Protein AF-A0A7V6G9M4-F1 (afdb_monomer)

Nearest PDB structures (foldseek):
  8zw8-assembly1_B  TM=8.958E-01  e=1.666E-07  Myroides profundi
  4doj-assembly1_C  TM=8.928E-01  e=4.986E-07  Corynebacterium glutamicum
  2wsw-assembly1_A  TM=8.858E-01  e=2.310E-05  Proteus mirabilis

Sequence (201 aa):
MVRIIDIVTLVAVFAGQCTTIGLGVMQLCSGINFNYGVPLGVGLNIAVLIVVTICYLCSACLPIQKGIRIGSNISMVCTLGLMLFLFLVGPTVFILNNFVNGTGLYLQNIVRMSLWMDPIEQGGWVGGWTIFYWAWWISWAPFVGIFIAKISKGRTIKEFVLAALVAPSIFDMIFMCIFGSTALNFELVEATKGVIWGAVQ

Secondary structure (DSSP, 8-state):
-HHHHHHHHHHHHHHHHHHHHHHHHHHHHHHHHHHH-PPPSHHHHHHHHHHHHHHHHHHHTS-HHHHHHHHHHHHHHHHHHHHHHHHHHS-HHHHHHHHHHHHHHHHHHHHHHHT---TTT--SHHIIIIIHHHHHHHHHHHHHHHHHHHHTTT--HHHHHHHHHHHHHHHHHHHHHHHHHHHHHHHHSGGGTTHHHHHH-

pLDDT: mean 88.43, std 8.57, range [55.09, 97.38]

Radius of gyration: 20.11 Å; Cα contacts (8 Å, |Δi|>4): 94; chains: 1; bounding box: 49×46×56 Å

Foldseek 3Di:
DVVVVVVVLVVLLVVLVVVVVQVVLLVVQLVCCLPPVDDDDPVSSVVSSVVVVVVVVVLVVPPVVVSVVVVVVVVVCVLVVVLVVLCVVFDVVLLVVCLVVVVVVCVVCVVVVVPDDPPDPPPCPCVVPVVVVVSSVVSCCVVVVVVLVVVCPPHDPVCSVCCVPVVVVVVVSSSCSSVVSRLVVLCVDVVNVNVVVVSSD

Solvent-accessible surface area (backbone atoms only — not comparable to full-atom values): 11131 Å² total; per-residue (Å²): 112,69,69,59,54,51,50,52,50,50,52,34,36,51,53,34,49,51,52,54,51,50,54,50,38,50,53,52,47,39,52,45,24,67,77,70,67,49,74,86,49,72,68,52,46,52,53,52,45,52,53,54,49,51,54,49,51,60,47,62,75,40,67,57,80,57,45,56,54,51,52,54,50,50,51,50,51,50,51,53,50,50,53,50,48,47,43,72,74,38,61,44,69,57,25,54,52,48,41,57,50,51,50,52,52,48,70,73,39,47,71,59,66,74,71,59,70,60,88,81,80,59,80,53,56,50,58,73,44,58,51,44,50,52,54,42,51,60,24,40,41,70,63,52,51,54,52,54,55,65,79,45,71,90,58,54,72,68,58,46,54,50,51,67,50,50,54,56,50,53,52,49,54,53,50,50,26,48,56,49,39,45,52,50,46,39,47,72,35,77,93,43,69,30,51,66,65,70,49,75,112

Structure (mmCIF, N/CA/C/O backbone):
data_AF-A0A7V6G9M4-F1
#
_entry.id   AF-A0A7V6G9M4-F1
#
loop_
_atom_site.group_PDB
_atom_site.id
_atom_site.type_symbol
_atom_site.label_atom_id
_atom_site.label_alt_id
_atom_site.label_comp_id
_atom_site.label_asym_id
_atom_site.label_entity_id
_atom_site.label_seq_id
_atom_site.pdbx_PDB_ins_code
_atom_site.Cartn_x
_atom_site.Cartn_y
_atom_site.Cartn_z
_atom_site.occupancy
_atom_site.B_iso_or_equiv
_atom_site.auth_seq_id
_atom_site.auth_comp_id
_atom_site.auth_asym_id
_atom_site.auth_atom_id
_atom_site.pdbx_PDB_model_num
ATOM 1 N N . MET A 1 1 ? -8.726 8.436 33.195 1.00 61.66 1 MET A N 1
ATOM 2 C CA . MET A 1 1 ? -8.331 7.396 32.217 1.00 61.66 1 MET A CA 1
ATOM 3 C C . MET A 1 1 ? -8.892 7.663 30.824 1.00 61.66 1 MET A C 1
ATOM 5 O O . MET A 1 1 ? -8.087 7.729 29.911 1.00 61.66 1 MET A O 1
ATOM 9 N N . VAL A 1 2 ? -10.199 7.918 30.657 1.00 68.94 2 VAL A N 1
ATOM 10 C CA . VAL A 1 2 ? -10.829 8.172 29.335 1.00 68.94 2 VAL A CA 1
ATOM 11 C C . VAL A 1 2 ? -10.102 9.251 28.509 1.00 68.94 2 VAL A C 1
ATOM 13 O O . VAL A 1 2 ? -9.695 8.981 27.389 1.00 68.94 2 VAL A O 1
ATOM 16 N N . ARG A 1 3 ? -9.767 10.406 29.106 1.00 80.81 3 ARG A N 1
ATOM 17 C CA . ARG A 1 3 ? -9.057 11.492 28.396 1.00 80.81 3 ARG A CA 1
ATOM 18 C C . ARG A 1 3 ? -7.665 11.118 27.866 1.00 80.81 3 ARG A C 1
ATOM 20 O O . ARG A 1 3 ? -7.253 11.654 26.850 1.00 80.81 3 ARG A O 1
ATOM 27 N N . ILE A 1 4 ? -6.928 10.232 28.545 1.00 90.88 4 ILE A N 1
ATOM 28 C CA . ILE A 1 4 ? -5.585 9.818 28.090 1.00 90.88 4 ILE A CA 1
ATOM 29 C C . ILE A 1 4 ? -5.714 8.920 26.860 1.00 90.88 4 ILE A C 1
ATOM 31 O O . ILE A 1 4 ? -4.970 9.088 25.900 1.00 90.88 4 ILE A O 1
ATOM 35 N N . ILE A 1 5 ? -6.690 8.009 26.875 1.00 87.56 5 ILE A N 1
ATOM 36 C CA . ILE A 1 5 ? -6.985 7.128 25.742 1.00 87.56 5 ILE A CA 1
ATOM 37 C C . ILE A 1 5 ? -7.418 7.964 24.535 1.00 87.56 5 ILE A C 1
ATOM 39 O O . ILE A 1 5 ? -6.916 7.735 23.439 1.00 87.56 5 ILE A O 1
ATOM 43 N N . ASP A 1 6 ? 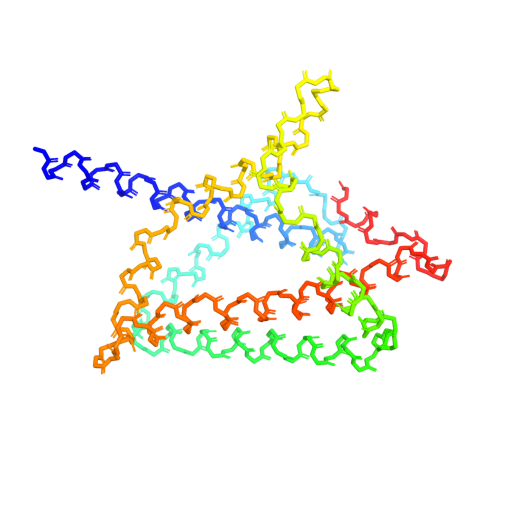-8.270 8.971 24.738 1.00 87.19 6 ASP A N 1
ATOM 44 C CA . ASP A 1 6 ? -8.712 9.869 23.666 1.00 87.19 6 ASP A CA 1
ATOM 45 C C . ASP A 1 6 ? -7.540 10.648 23.050 1.00 87.19 6 ASP A C 1
ATOM 47 O O . ASP A 1 6 ? -7.414 10.707 21.828 1.00 87.19 6 ASP A O 1
ATOM 51 N N . ILE A 1 7 ? -6.642 11.197 23.880 1.00 90.00 7 ILE A N 1
ATOM 52 C CA . ILE A 1 7 ? -5.452 11.926 23.412 1.00 90.00 7 ILE A CA 1
ATOM 53 C C . ILE A 1 7 ? -4.528 11.001 22.614 1.00 90.00 7 ILE A C 1
ATOM 55 O O . ILE A 1 7 ? -4.128 11.347 21.504 1.00 90.00 7 ILE A O 1
ATOM 59 N N . VAL A 1 8 ? -4.211 9.817 23.146 1.00 89.56 8 VAL A N 1
ATOM 60 C CA . VAL A 1 8 ? -3.339 8.838 22.473 1.00 89.56 8 VAL A CA 1
ATOM 61 C C . VAL A 1 8 ? -3.951 8.400 21.144 1.00 89.56 8 VAL A C 1
ATOM 63 O O . VAL A 1 8 ? -3.255 8.341 20.134 1.00 89.56 8 VAL A O 1
ATOM 66 N N . THR A 1 9 ? -5.261 8.154 21.126 1.00 87.56 9 THR A N 1
ATOM 67 C CA . THR A 1 9 ? -5.999 7.763 19.920 1.00 87.56 9 THR A CA 1
ATOM 68 C C . THR A 1 9 ? -5.960 8.868 18.868 1.00 87.56 9 THR A C 1
ATOM 70 O O . THR A 1 9 ? -5.704 8.590 17.699 1.00 87.56 9 THR A O 1
ATOM 73 N N . LEU A 1 10 ? -6.162 10.126 19.266 1.00 88.88 10 LEU A N 1
ATOM 74 C CA . LEU A 1 10 ? -6.127 11.266 18.353 1.00 88.88 10 LEU A CA 1
ATOM 75 C C . LEU A 1 10 ? -4.732 11.455 17.745 1.00 88.88 10 LEU A C 1
ATOM 77 O O . LEU A 1 10 ? -4.619 11.635 16.534 1.00 88.88 10 LEU A O 1
ATOM 81 N N . VAL A 1 11 ? -3.677 11.355 18.559 1.00 90.31 11 VAL A N 1
ATOM 82 C CA . VAL A 1 11 ? -2.286 11.434 18.084 1.00 90.31 11 VAL A CA 1
ATOM 83 C C . VAL A 1 11 ? -1.960 10.281 17.135 1.00 90.31 11 VAL A C 1
ATOM 85 O O . VAL A 1 11 ? -1.374 10.516 16.080 1.00 90.31 11 VAL A O 1
ATOM 88 N N . ALA A 1 12 ? -2.368 9.052 17.468 1.00 88.56 12 ALA A N 1
ATOM 89 C CA . ALA A 1 12 ? -2.142 7.883 16.624 1.00 88.56 12 ALA A CA 1
ATOM 90 C C . ALA A 1 12 ? -2.824 8.038 15.258 1.00 88.56 12 ALA A C 1
ATOM 92 O O . ALA A 1 12 ? -2.175 7.888 14.225 1.00 88.56 12 ALA A O 1
ATOM 93 N N . VAL A 1 13 ? -4.104 8.420 15.243 1.00 89.56 13 VAL A N 1
ATOM 94 C CA . VAL A 1 13 ? -4.847 8.648 13.997 1.00 89.56 13 VAL A CA 1
ATOM 95 C C . VAL A 1 13 ? -4.202 9.766 13.183 1.00 89.56 13 VAL A C 1
ATOM 97 O O . VAL A 1 13 ? -4.012 9.604 11.982 1.00 89.56 13 VAL A O 1
ATOM 100 N N . PHE A 1 14 ? -3.820 10.877 13.819 1.00 90.62 14 PHE A N 1
ATOM 101 C CA . PHE A 1 14 ? -3.143 11.977 13.136 1.00 90.62 14 PHE A CA 1
ATOM 102 C C . PHE A 1 14 ? -1.838 11.519 12.469 1.00 90.62 14 PHE A C 1
ATOM 104 O O . PHE A 1 14 ? -1.657 11.743 11.274 1.00 90.62 14 PHE A O 1
ATOM 111 N N . ALA A 1 15 ? -0.976 10.806 13.201 1.00 89.94 15 ALA A N 1
ATOM 112 C CA . ALA A 1 15 ? 0.271 10.269 12.663 1.00 89.94 15 ALA A CA 1
ATOM 113 C C . ALA A 1 15 ? 0.027 9.325 11.471 1.00 89.94 15 ALA A C 1
ATOM 115 O O . ALA A 1 15 ? 0.658 9.476 10.426 1.00 89.94 15 ALA A O 1
ATOM 116 N N . GLY A 1 16 ? -0.945 8.414 11.584 1.00 89.44 16 GLY A N 1
ATOM 117 C CA . GLY A 1 16 ? -1.309 7.494 10.503 1.00 89.44 16 GLY A CA 1
ATOM 118 C C . GLY A 1 16 ? -1.833 8.191 9.243 1.00 89.44 16 GLY A C 1
ATOM 119 O O . GLY A 1 16 ? -1.571 7.743 8.120 1.00 89.44 16 GLY A O 1
ATOM 120 N N . GLN A 1 17 ? -2.568 9.296 9.401 1.00 89.94 17 GLN A N 1
ATOM 121 C CA . GLN A 1 17 ? -3.017 10.113 8.271 1.00 89.94 17 GLN A CA 1
ATOM 122 C C . GLN A 1 17 ? -1.847 10.864 7.623 1.00 89.94 17 GLN A C 1
ATOM 124 O O . GLN A 1 17 ? -1.733 10.863 6.397 1.00 89.94 17 GLN A O 1
ATOM 129 N N . CYS A 1 18 ? -0.934 11.432 8.420 1.00 91.06 18 CYS A N 1
ATOM 130 C CA . CYS A 1 18 ? 0.272 12.087 7.910 1.00 91.06 18 CYS A CA 1
ATOM 131 C C . CYS A 1 18 ? 1.130 11.141 7.060 1.00 91.06 18 CYS A C 1
ATOM 133 O O . CYS A 1 18 ? 1.573 11.540 5.984 1.00 91.06 18 CYS A O 1
ATOM 135 N N . THR A 1 19 ? 1.315 9.887 7.486 1.00 91.81 19 THR A N 1
ATOM 136 C CA . THR A 1 19 ? 2.048 8.875 6.705 1.00 91.81 19 THR A CA 1
ATOM 137 C C . THR A 1 19 ? 1.394 8.625 5.347 1.00 91.81 19 THR A C 1
ATOM 139 O O . THR A 1 19 ? 2.074 8.643 4.325 1.00 91.81 19 THR A O 1
ATOM 142 N N . THR A 1 20 ? 0.069 8.456 5.312 1.00 91.19 20 THR A N 1
ATOM 143 C CA . THR A 1 20 ? -0.672 8.185 4.065 1.00 91.19 20 THR A CA 1
ATOM 144 C C . THR A 1 20 ? -0.564 9.354 3.082 1.00 91.19 20 THR A C 1
ATOM 146 O O . THR A 1 20 ? -0.308 9.148 1.896 1.00 91.19 20 THR A O 1
ATOM 149 N N . ILE A 1 21 ? -0.708 10.590 3.574 1.00 91.44 21 ILE A N 1
ATOM 150 C CA . ILE A 1 21 ? -0.556 11.803 2.758 1.00 91.44 21 ILE A CA 1
ATOM 151 C C . ILE A 1 21 ? 0.883 11.932 2.256 1.00 91.44 21 ILE A C 1
ATOM 153 O O . ILE A 1 21 ? 1.088 12.221 1.080 1.00 91.44 21 ILE A O 1
ATOM 157 N N . GLY A 1 22 ? 1.872 11.688 3.119 1.00 90.94 22 GLY A N 1
ATOM 158 C CA . GLY A 1 22 ? 3.287 11.742 2.756 1.00 90.94 22 GLY A CA 1
ATOM 159 C C . GLY A 1 22 ? 3.625 10.788 1.613 1.00 90.94 22 GLY A C 1
ATOM 160 O O . GLY A 1 22 ? 4.175 11.219 0.602 1.00 90.94 22 GLY A O 1
ATOM 161 N N . LEU A 1 23 ? 3.212 9.522 1.726 1.00 91.62 23 LEU A N 1
ATOM 162 C CA . LEU A 1 23 ? 3.388 8.524 0.668 1.00 91.62 23 LEU A CA 1
ATOM 163 C C . LEU A 1 23 ? 2.671 8.932 -0.629 1.00 91.62 23 LEU A C 1
ATOM 165 O O . LEU A 1 23 ? 3.236 8.799 -1.711 1.00 91.62 23 LEU A O 1
ATOM 169 N N . GLY A 1 24 ? 1.460 9.491 -0.532 1.00 91.88 24 GLY A N 1
ATOM 170 C CA . GLY A 1 24 ? 0.722 10.000 -1.691 1.00 91.88 24 GLY A CA 1
ATOM 171 C C . GLY A 1 24 ? 1.426 11.165 -2.395 1.00 91.88 24 GLY A C 1
ATOM 172 O O . GLY A 1 24 ? 1.512 11.184 -3.622 1.00 91.88 24 GLY A O 1
ATOM 173 N N . VAL A 1 25 ? 1.978 12.116 -1.636 1.00 92.38 25 VAL A N 1
ATOM 174 C CA . VAL A 1 25 ? 2.763 13.232 -2.186 1.00 92.38 25 VAL A CA 1
ATOM 175 C C . VAL A 1 25 ? 4.023 12.715 -2.868 1.00 92.38 25 VAL A C 1
ATOM 177 O O . VAL A 1 25 ? 4.305 13.137 -3.987 1.00 92.38 25 VAL A O 1
ATOM 180 N N . MET A 1 26 ? 4.746 11.783 -2.242 1.00 90.94 26 MET A N 1
ATOM 181 C CA . MET A 1 26 ? 5.934 11.172 -2.843 1.00 90.94 26 MET A CA 1
ATOM 182 C C . MET A 1 26 ? 5.592 10.484 -4.167 1.00 90.94 26 MET A C 1
ATOM 184 O O . MET A 1 26 ? 6.259 10.737 -5.165 1.00 90.94 26 MET A O 1
ATOM 188 N N . GLN A 1 27 ? 4.495 9.722 -4.216 1.00 90.62 27 GLN A N 1
ATOM 189 C CA . GLN A 1 27 ? 4.036 9.064 -5.440 1.00 90.62 27 GLN A CA 1
ATOM 190 C C . GLN A 1 27 ? 3.722 10.066 -6.564 1.00 90.62 27 GLN A C 1
ATOM 192 O O . GLN A 1 27 ? 4.086 9.845 -7.720 1.00 90.62 27 GLN A O 1
ATOM 197 N N . LEU A 1 28 ? 3.063 11.185 -6.240 1.00 92.00 28 LEU A N 1
ATOM 198 C CA . LEU A 1 28 ? 2.786 12.252 -7.208 1.00 92.00 28 LEU A CA 1
ATOM 199 C C . LEU A 1 28 ? 4.074 12.921 -7.698 1.00 92.00 28 LEU A C 1
ATOM 201 O O . LEU A 1 28 ? 4.206 13.186 -8.891 1.00 92.00 28 LEU A O 1
ATOM 205 N N . CYS A 1 29 ? 5.030 13.166 -6.801 1.00 91.88 29 CYS A N 1
ATOM 206 C CA . CYS A 1 29 ? 6.320 13.755 -7.150 1.00 91.88 29 CYS A CA 1
ATOM 207 C C . CYS A 1 29 ? 7.122 12.839 -8.080 1.00 91.88 29 CYS A C 1
ATOM 209 O O . CYS A 1 29 ? 7.624 13.323 -9.092 1.00 91.88 29 CYS A O 1
ATOM 211 N N . SER A 1 30 ? 7.168 11.529 -7.811 1.00 88.81 30 SER A N 1
ATOM 212 C CA . SER A 1 30 ? 7.766 10.536 -8.717 1.00 88.81 30 SER A CA 1
ATOM 213 C C . SER A 1 30 ? 7.079 10.531 -10.082 1.00 88.81 30 SER A C 1
ATOM 215 O O . SER A 1 30 ? 7.748 10.530 -11.110 1.00 88.81 30 SER A O 1
ATOM 217 N N . GLY A 1 31 ? 5.747 10.639 -10.126 1.00 89.56 31 GLY A N 1
ATOM 218 C CA . GLY A 1 31 ? 5.012 10.770 -11.387 1.00 89.56 31 GLY A CA 1
ATOM 219 C C . GLY A 1 31 ? 5.370 12.038 -12.173 1.00 89.56 31 GLY A C 1
ATOM 220 O O . GLY A 1 31 ? 5.512 11.987 -13.396 1.00 89.56 31 GLY A O 1
ATOM 221 N N . ILE A 1 32 ? 5.545 13.175 -11.492 1.00 90.94 32 ILE A N 1
ATOM 222 C CA . ILE A 1 32 ? 5.959 14.436 -12.124 1.00 90.94 32 ILE A CA 1
ATOM 223 C C . ILE A 1 32 ? 7.399 14.335 -12.630 1.00 90.94 32 ILE A C 1
ATOM 225 O O . ILE A 1 32 ? 7.672 14.750 -13.754 1.00 90.94 32 ILE A O 1
ATOM 229 N N . ASN A 1 33 ? 8.307 13.771 -11.834 1.00 90.56 33 ASN A N 1
ATOM 230 C CA . ASN A 1 33 ? 9.690 13.547 -12.240 1.00 90.56 33 ASN A CA 1
ATOM 231 C C . ASN A 1 33 ? 9.761 12.653 -13.486 1.00 90.56 33 ASN A C 1
ATOM 233 O O . ASN A 1 33 ? 10.401 13.028 -14.462 1.00 90.56 33 ASN A O 1
ATOM 237 N N . PHE A 1 34 ? 9.015 11.548 -13.503 1.00 86.94 34 PHE A N 1
ATOM 238 C CA . PHE A 1 34 ? 8.999 10.619 -14.628 1.00 86.94 34 PHE A CA 1
ATOM 239 C C . PHE A 1 34 ? 8.472 11.247 -15.931 1.00 86.94 34 PHE A C 1
ATOM 241 O O . PHE A 1 34 ? 9.032 11.013 -16.997 1.00 86.94 34 PHE A O 1
ATOM 248 N N . ASN A 1 35 ? 7.409 12.059 -15.867 1.00 88.75 35 ASN A N 1
ATOM 249 C CA . ASN A 1 35 ? 6.789 12.635 -17.069 1.00 88.75 35 ASN A CA 1
ATOM 250 C C . ASN A 1 35 ? 7.419 13.961 -17.523 1.00 88.75 35 ASN A C 1
ATOM 252 O O . ASN A 1 35 ? 7.437 14.250 -18.717 1.00 88.75 35 ASN A O 1
ATOM 256 N N . TYR A 1 36 ? 7.899 14.784 -16.587 1.00 89.94 36 TYR A N 1
ATOM 257 C CA . TYR A 1 36 ? 8.343 16.159 -16.854 1.00 89.94 36 TYR A CA 1
ATOM 258 C C . TYR A 1 36 ? 9.810 16.416 -16.480 1.00 89.94 36 TYR A C 1
ATOM 260 O O . TYR A 1 36 ? 10.299 17.526 -16.679 1.00 89.94 36 TYR A O 1
ATOM 268 N N . GLY A 1 37 ? 10.520 15.431 -15.922 1.00 86.94 37 GLY A N 1
ATOM 269 C CA . GLY A 1 37 ? 11.938 15.540 -15.567 1.00 86.94 37 GLY A CA 1
ATOM 270 C C . GLY A 1 37 ? 12.242 16.471 -14.389 1.00 86.94 37 GLY A C 1
ATOM 271 O O . GLY A 1 37 ? 13.399 16.829 -14.177 1.00 86.94 37 GLY A O 1
ATOM 272 N N . VAL A 1 38 ? 11.232 16.903 -13.623 1.00 89.94 38 VAL A N 1
ATOM 273 C CA . VAL A 1 38 ? 11.433 17.810 -12.477 1.00 89.94 38 VAL A CA 1
ATOM 274 C C . VAL A 1 38 ? 12.156 17.059 -11.356 1.00 89.94 38 VAL A C 1
ATOM 276 O O . VAL A 1 38 ? 11.641 16.030 -10.919 1.00 89.94 38 VAL A O 1
ATOM 279 N N . PRO A 1 39 ? 13.312 17.533 -10.856 1.00 87.75 39 PRO A N 1
ATOM 280 C CA . PRO A 1 39 ? 14.096 16.802 -9.865 1.00 87.75 39 PRO A CA 1
ATOM 281 C C . PRO A 1 39 ? 13.319 16.583 -8.563 1.00 87.75 39 PRO A C 1
ATOM 283 O O . PRO A 1 39 ? 12.645 17.485 -8.057 1.00 87.75 39 PRO A O 1
ATOM 286 N N . LEU A 1 40 ? 13.449 15.376 -8.009 1.00 87.75 40 LEU A N 1
ATOM 287 C CA . LEU A 1 40 ? 12.886 15.032 -6.709 1.00 87.75 40 LEU A CA 1
ATOM 288 C C . LEU A 1 40 ? 13.598 15.814 -5.602 1.00 87.75 40 LEU A C 1
ATOM 290 O O . LEU A 1 40 ? 14.818 15.976 -5.602 1.00 87.75 40 LEU A O 1
ATOM 294 N N . GLY A 1 41 ? 12.828 16.308 -4.637 1.00 88.50 41 GLY A N 1
ATOM 295 C CA . GLY A 1 41 ? 13.381 17.040 -3.508 1.00 88.50 41 GLY A CA 1
ATOM 296 C C . GLY A 1 41 ? 12.313 17.645 -2.612 1.00 88.50 41 GLY A C 1
ATOM 297 O O . GLY A 1 41 ? 11.128 17.687 -2.945 1.00 88.50 41 GLY A O 1
ATOM 298 N N . VAL A 1 42 ? 12.756 18.167 -1.466 1.00 89.44 42 VAL A N 1
ATOM 299 C CA . VAL A 1 42 ? 11.874 18.771 -0.455 1.00 89.44 42 VAL A CA 1
ATOM 300 C C . VAL A 1 42 ? 11.035 19.911 -1.048 1.00 89.44 42 VAL A C 1
ATOM 302 O O . VAL A 1 42 ? 9.860 20.036 -0.717 1.00 89.44 42 VAL A O 1
ATOM 305 N N . GLY A 1 43 ? 11.602 20.694 -1.973 1.00 90.69 43 GLY A N 1
ATOM 306 C CA . GLY A 1 43 ? 10.886 21.779 -2.650 1.00 90.69 43 GLY A CA 1
ATOM 307 C C . GLY A 1 43 ? 9.677 21.299 -3.460 1.00 90.69 43 GLY A C 1
ATOM 308 O O . GLY A 1 43 ? 8.594 21.867 -3.325 1.00 90.69 43 GLY A O 1
ATOM 309 N N . LEU A 1 44 ? 9.833 20.223 -4.243 1.00 90.75 44 LEU A N 1
ATOM 310 C CA . LEU A 1 44 ? 8.735 19.641 -5.021 1.00 90.75 44 LEU A CA 1
ATOM 311 C C . LEU A 1 44 ? 7.672 19.030 -4.099 1.00 90.75 44 LEU A C 1
ATOM 313 O O . LEU A 1 44 ? 6.484 19.294 -4.281 1.00 90.75 44 LEU A O 1
ATOM 317 N N . ASN A 1 45 ? 8.096 18.304 -3.059 1.00 91.94 45 ASN A N 1
ATOM 318 C CA . ASN A 1 45 ? 7.185 17.705 -2.080 1.00 91.94 45 ASN A CA 1
ATOM 319 C C . ASN A 1 45 ? 6.319 18.767 -1.385 1.00 91.94 45 ASN A C 1
ATOM 321 O O . ASN A 1 45 ? 5.107 18.596 -1.270 1.00 91.94 45 ASN A O 1
ATOM 325 N N . ILE A 1 46 ? 6.920 19.883 -0.951 1.00 93.38 46 ILE A N 1
ATOM 326 C CA . ILE A 1 46 ? 6.189 20.991 -0.319 1.00 93.38 46 ILE A CA 1
ATOM 327 C C . ILE A 1 46 ? 5.223 21.639 -1.315 1.00 93.38 46 ILE A C 1
ATOM 329 O O . ILE A 1 46 ? 4.073 21.893 -0.962 1.00 93.38 46 ILE A O 1
ATOM 333 N N . ALA A 1 47 ? 5.650 21.878 -2.558 1.00 93.06 47 ALA A N 1
ATOM 334 C CA . ALA A 1 47 ? 4.792 22.475 -3.579 1.00 93.06 47 ALA A CA 1
ATOM 335 C C . ALA A 1 47 ? 3.559 21.603 -3.873 1.00 93.06 47 ALA A C 1
ATOM 337 O O . ALA A 1 47 ? 2.431 22.099 -3.839 1.00 93.06 47 ALA A O 1
ATOM 338 N N . VAL A 1 48 ? 3.755 20.297 -4.086 1.00 93.31 48 VAL A N 1
ATOM 339 C CA . VAL A 1 48 ? 2.659 19.342 -4.307 1.00 93.31 48 VAL A CA 1
ATOM 340 C C . VAL A 1 48 ? 1.749 19.270 -3.082 1.00 93.31 48 VAL A C 1
ATOM 342 O O . VAL A 1 48 ? 0.528 19.320 -3.228 1.00 93.31 48 VAL A O 1
ATOM 345 N N . LEU A 1 49 ? 2.312 19.227 -1.871 1.00 93.25 49 LEU A N 1
ATOM 346 C CA . LEU A 1 49 ? 1.532 19.211 -0.634 1.00 93.25 49 LEU A CA 1
ATOM 347 C C . LEU A 1 49 ? 0.660 20.468 -0.484 1.00 93.25 49 LEU A C 1
ATOM 349 O O . LEU A 1 49 ? -0.509 20.347 -0.119 1.00 93.25 49 LEU A O 1
ATOM 353 N N . ILE A 1 50 ? 1.185 21.658 -0.795 1.00 93.94 50 ILE A N 1
ATOM 354 C CA . ILE A 1 50 ? 0.417 22.914 -0.774 1.00 93.94 50 ILE A CA 1
ATOM 355 C C . ILE A 1 50 ? -0.747 22.841 -1.764 1.00 93.94 50 ILE A C 1
ATOM 357 O O . ILE A 1 50 ? -1.883 23.131 -1.390 1.00 93.94 50 ILE A O 1
ATOM 361 N N . VAL A 1 51 ? -0.493 22.407 -3.001 1.00 93.06 51 VAL A N 1
ATOM 362 C CA . VAL A 1 51 ? -1.531 22.288 -4.037 1.00 93.06 51 VAL A CA 1
ATOM 363 C C . VAL A 1 51 ? -2.626 21.311 -3.606 1.00 93.06 51 VAL A C 1
ATOM 365 O O . VAL A 1 51 ? -3.804 21.665 -3.624 1.00 93.06 51 VAL A O 1
ATOM 368 N N . VAL A 1 52 ? -2.253 20.114 -3.146 1.00 90.19 52 VAL A N 1
ATOM 369 C CA . VAL A 1 52 ? -3.207 19.099 -2.670 1.00 90.19 52 VAL A CA 1
ATOM 370 C C . VAL A 1 52 ? -4.006 19.614 -1.472 1.00 90.19 52 VAL A C 1
ATOM 372 O O . VAL A 1 52 ? -5.216 19.399 -1.403 1.00 90.19 52 VAL A O 1
ATOM 375 N N . THR A 1 53 ? -3.366 20.350 -0.560 1.00 90.12 53 THR A N 1
ATOM 376 C CA . THR A 1 53 ? -4.035 20.956 0.600 1.00 90.12 53 THR A CA 1
ATOM 377 C C . THR A 1 53 ? -5.059 22.002 0.168 1.00 90.12 53 THR A C 1
ATOM 379 O O . THR A 1 53 ? -6.183 21.991 0.664 1.00 90.12 53 THR A O 1
ATOM 382 N N . ILE A 1 54 ? -4.724 22.870 -0.792 1.00 89.75 54 ILE A N 1
ATOM 383 C CA . ILE A 1 54 ? -5.662 23.859 -1.342 1.00 89.75 54 ILE A CA 1
ATOM 384 C C . ILE A 1 54 ? -6.848 23.150 -2.004 1.00 89.75 54 ILE A C 1
ATOM 386 O O . ILE A 1 54 ? -7.994 23.478 -1.703 1.00 89.75 54 ILE A O 1
ATOM 390 N N . CYS A 1 55 ? -6.601 22.136 -2.839 1.00 85.75 55 CYS A N 1
ATOM 391 C CA . CYS A 1 55 ? -7.664 21.344 -3.461 1.00 85.75 55 CYS A CA 1
ATOM 392 C C . CYS A 1 55 ? -8.577 20.685 -2.416 1.00 85.75 55 CYS A C 1
ATOM 394 O O . CYS A 1 55 ? -9.802 20.714 -2.557 1.00 85.75 55 CYS A O 1
ATOM 396 N N . TYR A 1 56 ? -7.996 20.131 -1.349 1.00 83.31 56 TYR A N 1
ATOM 397 C CA . TYR A 1 56 ? -8.745 19.542 -0.244 1.00 83.31 56 TYR A CA 1
ATOM 398 C C . TYR A 1 56 ? -9.603 20.581 0.488 1.00 83.31 56 TYR A C 1
ATOM 400 O O . TYR A 1 56 ? -10.787 20.338 0.714 1.00 83.31 56 TYR A O 1
ATOM 408 N N . LEU A 1 57 ? -9.052 21.757 0.804 1.00 85.06 57 LEU A N 1
ATOM 409 C CA . LEU A 1 57 ? -9.790 22.847 1.451 1.00 85.06 57 LEU A CA 1
ATOM 410 C C . LEU A 1 57 ? -10.944 23.346 0.572 1.00 85.06 57 LEU A C 1
ATOM 412 O O . LEU A 1 57 ? -12.062 23.500 1.059 1.00 85.06 57 LEU A O 1
ATOM 416 N N . CYS A 1 58 ? -10.716 23.516 -0.733 1.00 81.69 58 CYS A N 1
ATOM 417 C CA . CYS A 1 58 ? -11.777 23.847 -1.684 1.00 81.69 58 CYS A CA 1
ATOM 418 C C . CYS A 1 58 ? -12.877 22.773 -1.704 1.00 81.69 58 CYS A C 1
ATOM 420 O O . CYS A 1 58 ? -14.062 23.107 -1.707 1.00 81.69 58 CYS A O 1
ATOM 422 N N . SER A 1 59 ? -12.502 21.489 -1.664 1.00 76.25 59 SER A N 1
ATOM 423 C CA . SER A 1 59 ? -13.461 20.383 -1.580 1.00 76.25 59 SER A CA 1
ATOM 424 C C . SER A 1 59 ? -14.217 20.348 -0.250 1.00 76.25 59 SER A C 1
ATOM 426 O O . SER A 1 59 ? -15.378 19.941 -0.233 1.00 76.25 59 SER A O 1
ATOM 428 N N . ALA A 1 60 ? -13.587 20.744 0.856 1.00 75.62 60 ALA A N 1
ATOM 429 C CA . ALA A 1 60 ? -14.202 20.772 2.181 1.00 75.62 60 ALA A CA 1
ATOM 430 C C . ALA A 1 60 ? -15.226 21.911 2.333 1.00 75.62 60 ALA A C 1
ATOM 432 O O . ALA A 1 60 ? -16.187 21.770 3.086 1.00 75.62 60 ALA A O 1
ATOM 433 N N . CYS A 1 61 ? -15.052 23.011 1.594 1.00 74.81 61 CYS A N 1
ATOM 434 C CA . CYS A 1 61 ? -16.002 24.126 1.547 1.00 74.81 61 CYS A CA 1
ATOM 435 C C . CYS A 1 61 ? -17.273 23.822 0.726 1.00 74.81 61 CYS A C 1
ATOM 437 O O . CYS A 1 61 ? -18.265 24.541 0.841 1.00 74.81 61 CYS A O 1
ATOM 439 N N . LEU A 1 62 ? -17.271 22.768 -0.099 1.00 71.44 62 LEU A N 1
ATOM 440 C CA . LEU A 1 62 ? -18.465 22.267 -0.791 1.00 71.44 62 LEU A CA 1
ATOM 441 C C . LEU A 1 62 ? -19.315 21.401 0.161 1.00 71.44 62 LEU A C 1
ATOM 443 O O . LEU A 1 62 ? -18.779 20.841 1.116 1.00 71.44 62 LEU A O 1
ATOM 447 N N . PRO A 1 63 ? -20.632 21.224 -0.083 1.00 70.38 63 PRO A N 1
ATOM 448 C CA . PRO A 1 63 ? -21.481 20.380 0.759 1.00 70.38 63 PRO A CA 1
ATOM 449 C C . PRO A 1 63 ? -20.891 18.968 0.933 1.00 70.38 63 PRO A C 1
ATOM 451 O O . PRO A 1 63 ? -20.922 18.137 0.018 1.00 70.38 63 PRO A O 1
ATOM 454 N N . ILE A 1 64 ? -20.364 18.709 2.135 1.00 59.84 64 ILE A N 1
ATOM 455 C CA . ILE A 1 64 ? -19.514 17.561 2.500 1.00 59.84 64 ILE A CA 1
ATOM 456 C C . ILE A 1 64 ? -20.130 16.213 2.096 1.00 59.84 64 ILE A C 1
ATOM 458 O O . ILE A 1 64 ? -19.426 15.310 1.642 1.00 59.84 64 ILE A O 1
ATOM 462 N N . GLN A 1 65 ? -21.458 16.078 2.187 1.00 59.72 65 GLN A N 1
ATOM 463 C CA . GLN A 1 65 ? -22.152 14.828 1.855 1.00 59.72 65 GLN A CA 1
ATOM 464 C C . GLN A 1 65 ? -22.135 14.478 0.360 1.00 59.72 65 GLN A C 1
ATOM 466 O O . GLN A 1 65 ? -22.208 13.296 0.022 1.00 59.72 65 GLN A O 1
ATOM 471 N N . LYS A 1 66 ? -22.031 15.464 -0.544 1.00 62.34 66 LYS A N 1
ATOM 472 C CA . LYS A 1 66 ? -21.934 15.204 -1.992 1.00 62.34 66 LYS A CA 1
ATOM 473 C C . LYS A 1 66 ? -20.479 15.045 -2.436 1.00 62.34 66 LYS A C 1
ATOM 475 O O . LYS A 1 66 ? -20.193 14.124 -3.195 1.00 62.34 66 LYS A O 1
ATOM 480 N N . GLY A 1 67 ? -19.570 15.880 -1.923 1.00 62.72 67 GLY A N 1
ATOM 481 C CA . GLY A 1 67 ? -18.156 15.881 -2.320 1.00 62.72 67 GLY A CA 1
ATOM 482 C C . GLY A 1 67 ? -17.438 14.563 -2.021 1.00 62.72 67 GLY A C 1
ATOM 483 O O . GLY A 1 67 ? -16.887 13.945 -2.929 1.00 62.72 67 GLY A O 1
ATOM 484 N N . ILE A 1 68 ? -17.527 14.074 -0.776 1.00 68.25 68 ILE A N 1
ATOM 485 C CA . ILE A 1 68 ? -16.842 12.835 -0.360 1.00 68.25 68 ILE A CA 1
ATOM 486 C C . ILE A 1 68 ? -17.359 11.624 -1.149 1.00 68.25 68 ILE A C 1
ATOM 488 O O . ILE A 1 68 ? -16.576 10.778 -1.577 1.00 68.25 68 ILE A O 1
ATOM 492 N N . ARG A 1 69 ? -18.675 11.550 -1.390 1.00 73.12 69 ARG A N 1
ATOM 493 C CA . ARG A 1 69 ? -19.282 10.444 -2.142 1.00 73.12 69 ARG A CA 1
ATOM 494 C C . ARG A 1 69 ? -18.848 10.441 -3.608 1.00 73.12 69 ARG A C 1
ATOM 496 O O . ARG A 1 69 ? -18.554 9.379 -4.143 1.00 73.12 69 ARG A O 1
ATOM 503 N N . ILE A 1 70 ? -18.808 11.608 -4.252 1.00 78.69 70 ILE A N 1
ATOM 504 C CA . ILE A 1 70 ? -18.376 11.727 -5.650 1.00 78.69 70 ILE A CA 1
ATOM 505 C C . ILE A 1 70 ? -16.893 11.374 -5.775 1.00 78.69 70 ILE A C 1
ATOM 507 O O . ILE A 1 70 ? -16.550 10.551 -6.617 1.00 78.69 70 ILE A O 1
ATOM 511 N N . GLY A 1 71 ? -16.040 11.924 -4.905 1.00 77.94 71 GLY A N 1
ATOM 512 C CA . GLY A 1 71 ? -14.610 11.613 -4.893 1.00 77.94 71 GLY A CA 1
ATOM 513 C C . GLY A 1 71 ? -14.350 10.120 -4.696 1.00 77.94 71 GLY A C 1
ATOM 514 O O . GLY A 1 71 ? -13.656 9.511 -5.502 1.00 77.94 71 GLY A O 1
ATOM 515 N N . SER A 1 72 ? -14.992 9.503 -3.698 1.00 82.44 72 SER A N 1
ATOM 516 C CA . SER A 1 72 ? -14.868 8.062 -3.443 1.00 82.44 72 SER A CA 1
ATOM 517 C C . SER A 1 72 ? -15.338 7.205 -4.626 1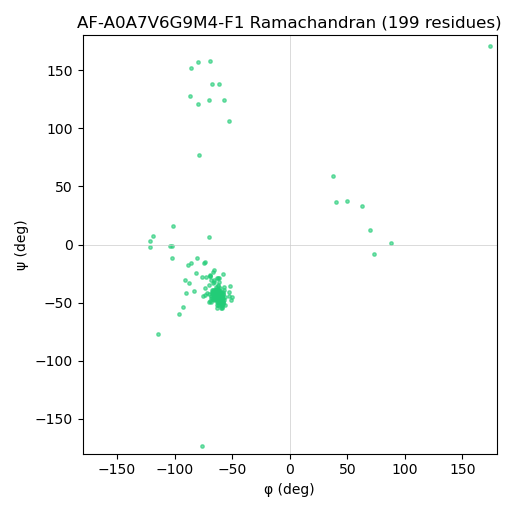.00 82.44 72 SER A C 1
ATOM 519 O O . SER A 1 72 ? -14.656 6.245 -4.983 1.00 82.44 72 SER A O 1
ATOM 521 N N . ASN A 1 73 ? -16.450 7.566 -5.276 1.00 86.75 73 ASN A N 1
ATOM 522 C CA . ASN A 1 73 ? -16.939 6.853 -6.457 1.00 86.75 73 ASN A CA 1
ATOM 523 C C . ASN A 1 73 ? -15.976 6.979 -7.646 1.00 86.75 73 ASN A C 1
ATOM 525 O O . ASN A 1 73 ? -15.708 5.983 -8.312 1.00 86.75 73 ASN A O 1
ATOM 529 N N . ILE A 1 74 ? -15.445 8.180 -7.906 1.00 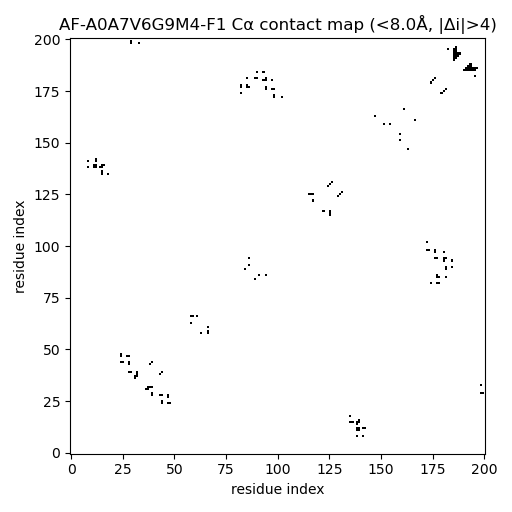89.06 74 ILE A N 1
ATOM 530 C CA . ILE A 1 74 ? -14.462 8.404 -8.975 1.00 89.06 74 ILE A CA 1
ATOM 531 C C . ILE A 1 74 ? -13.203 7.589 -8.695 1.00 89.06 74 ILE A C 1
ATOM 533 O O . ILE A 1 74 ? -12.757 6.865 -9.578 1.00 89.06 74 ILE A O 1
ATOM 537 N N . SER A 1 75 ? -12.666 7.638 -7.472 1.00 89.88 75 SER A N 1
ATOM 538 C CA . SER A 1 75 ? -11.501 6.836 -7.092 1.00 89.88 75 SER A CA 1
ATOM 539 C C . SER A 1 75 ? -11.749 5.348 -7.319 1.00 89.88 75 SER A C 1
ATOM 541 O O . SER A 1 75 ? -10.914 4.690 -7.925 1.00 89.88 75 SER A O 1
ATOM 543 N N . MET A 1 76 ? -12.913 4.825 -6.921 1.00 91.19 76 MET A N 1
ATOM 544 C CA . MET A 1 76 ? -13.256 3.417 -7.130 1.00 91.19 76 MET A CA 1
ATOM 545 C C . MET A 1 76 ? -13.323 3.048 -8.618 1.00 91.19 76 MET A C 1
ATOM 547 O O . MET A 1 76 ? -12.770 2.024 -9.016 1.00 91.19 76 MET A O 1
ATOM 551 N N . VAL A 1 77 ? -13.952 3.885 -9.449 1.00 94.94 77 VAL A N 1
ATOM 552 C CA . VAL A 1 77 ? -14.021 3.671 -10.904 1.00 94.94 77 VAL A CA 1
ATOM 553 C C . VAL A 1 77 ? -12.632 3.745 -11.536 1.00 94.94 77 VAL A C 1
ATOM 555 O O . VAL A 1 77 ? -12.298 2.888 -12.347 1.00 94.94 77 VAL A O 1
ATOM 558 N N . CYS A 1 78 ? -11.803 4.714 -11.147 1.00 94.69 78 CYS A N 1
ATOM 559 C CA . CYS A 1 78 ? -10.433 4.839 -11.637 1.00 94.69 78 CYS A CA 1
ATOM 560 C C . CYS A 1 78 ? -9.576 3.636 -11.236 1.00 94.69 78 CYS A C 1
ATOM 562 O O . CYS A 1 78 ? -8.868 3.092 -12.077 1.00 94.69 78 CYS A O 1
ATOM 564 N N . THR A 1 79 ? -9.658 3.185 -9.981 1.00 94.62 79 THR A N 1
ATOM 565 C CA . THR A 1 79 ? -8.916 2.015 -9.497 1.00 94.62 79 THR A CA 1
ATOM 566 C C . THR A 1 79 ? -9.329 0.755 -10.247 1.00 94.62 79 THR A C 1
ATOM 568 O O . THR A 1 79 ? -8.471 0.072 -10.799 1.00 94.62 79 THR A O 1
ATOM 571 N N . LEU A 1 80 ? -10.630 0.462 -10.322 1.00 94.81 80 LEU A N 1
ATOM 572 C CA . LEU A 1 80 ? -11.124 -0.723 -11.028 1.00 94.81 80 LEU A CA 1
ATOM 573 C C . LEU A 1 80 ? -10.852 -0.644 -12.535 1.00 94.81 80 LEU A C 1
ATOM 575 O O . LEU A 1 80 ? -10.474 -1.644 -13.140 1.00 94.81 80 LEU A O 1
ATOM 579 N N . GLY A 1 81 ? -10.996 0.539 -13.133 1.00 96.50 81 GLY A N 1
ATOM 580 C CA . GLY A 1 81 ? -10.687 0.780 -14.539 1.00 96.50 81 GLY A CA 1
ATOM 581 C C . GLY A 1 81 ? -9.209 0.560 -14.852 1.00 96.50 81 GLY A C 1
ATOM 582 O O . GLY A 1 81 ? -8.888 -0.113 -15.828 1.00 96.50 81 GLY A O 1
ATOM 583 N N . LEU A 1 82 ? -8.308 1.053 -13.998 1.00 95.75 82 LEU A N 1
ATOM 584 C CA . LEU A 1 82 ? -6.870 0.853 -14.154 1.00 95.75 82 LEU A CA 1
ATOM 585 C C . LEU A 1 82 ? -6.474 -0.614 -13.943 1.00 95.75 82 LEU A C 1
ATOM 587 O O . LEU A 1 82 ? -5.694 -1.147 -14.726 1.00 95.75 82 LEU A O 1
ATOM 591 N N . MET A 1 83 ? -7.044 -1.287 -12.939 1.00 96.69 83 MET A N 1
ATOM 592 C CA . MET A 1 83 ? -6.842 -2.727 -12.737 1.00 96.69 83 MET A CA 1
ATOM 593 C C . MET A 1 83 ? -7.274 -3.529 -13.964 1.00 96.69 83 MET A C 1
ATOM 595 O O . MET A 1 83 ? -6.536 -4.398 -14.420 1.00 96.69 83 MET A O 1
ATOM 599 N N . LEU A 1 84 ? -8.451 -3.224 -14.516 1.00 96.25 84 LEU A N 1
ATOM 600 C CA . LEU A 1 84 ? -8.964 -3.899 -15.703 1.00 96.25 84 LEU A CA 1
ATOM 601 C C . LEU A 1 84 ? -8.081 -3.626 -16.925 1.00 96.25 84 LEU A C 1
ATOM 603 O O . LEU A 1 84 ? -7.765 -4.550 -17.668 1.00 96.25 84 LEU A O 1
ATOM 607 N N . PHE A 1 85 ? -7.642 -2.381 -17.106 1.00 96.31 85 PHE A N 1
ATOM 608 C CA . PHE A 1 85 ? -6.713 -2.009 -18.168 1.00 96.31 85 PHE A CA 1
ATOM 609 C C . PHE A 1 85 ? -5.405 -2.805 -18.080 1.00 96.31 85 PHE A C 1
ATOM 611 O O . PHE A 1 85 ? -5.018 -3.441 -19.057 1.00 96.31 85 PHE A O 1
ATOM 618 N N . LEU A 1 86 ? -4.760 -2.837 -16.909 1.00 95.25 86 LEU A N 1
ATOM 619 C CA . LEU A 1 86 ? -3.518 -3.590 -16.714 1.00 95.25 86 LEU A CA 1
ATOM 620 C C . LEU A 1 86 ? -3.722 -5.096 -16.880 1.00 95.25 86 LEU A C 1
ATOM 622 O O . LEU A 1 86 ? -2.859 -5.770 -17.428 1.00 95.25 86 LEU A O 1
ATOM 626 N N . PHE A 1 87 ? -4.863 -5.632 -16.453 1.00 94.94 87 PHE A N 1
ATOM 627 C CA . PHE A 1 87 ? -5.161 -7.050 -16.617 1.00 94.94 87 PHE A CA 1
ATOM 628 C C . PHE A 1 87 ? -5.342 -7.453 -18.089 1.00 94.94 87 PHE A C 1
ATOM 630 O O . PHE A 1 87 ? -4.891 -8.530 -18.478 1.00 94.94 87 PHE A O 1
ATOM 637 N N . LEU A 1 88 ? -5.991 -6.607 -18.898 1.00 94.31 88 LEU A N 1
ATOM 638 C CA . LEU A 1 88 ? -6.280 -6.887 -20.310 1.00 94.31 88 LEU A CA 1
ATOM 639 C C . LEU A 1 88 ? -5.107 -6.574 -21.245 1.00 94.31 88 LEU A C 1
ATOM 641 O O . LEU A 1 88 ? -4.886 -7.306 -22.204 1.00 94.31 88 LEU A O 1
ATOM 645 N N . VAL A 1 89 ? -4.394 -5.472 -21.001 1.00 93.19 89 VAL A N 1
ATOM 646 C CA . VAL A 1 89 ? -3.279 -5.013 -21.850 1.00 93.19 89 VAL A CA 1
ATOM 647 C C . VAL A 1 89 ? -1.943 -5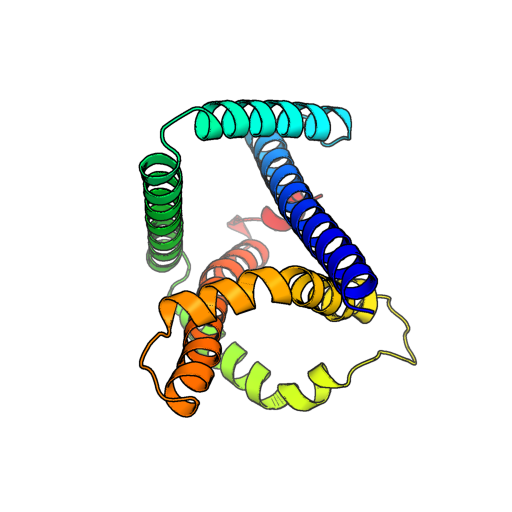.584 -21.380 1.00 93.19 89 VAL A C 1
ATOM 649 O O . VAL A 1 89 ? -1.041 -5.796 -22.187 1.00 93.19 89 VAL A O 1
ATOM 652 N N . GLY A 1 90 ? -1.803 -5.828 -20.078 1.00 89.50 90 GLY A N 1
ATOM 653 C CA . GLY A 1 90 ? -0.623 -6.449 -19.494 1.00 89.50 90 GLY A CA 1
ATOM 654 C C . GLY A 1 90 ? -0.567 -7.964 -19.721 1.00 89.50 90 GLY A C 1
ATOM 655 O O . GLY A 1 90 ? -1.387 -8.547 -20.433 1.00 89.50 90 GLY A O 1
ATOM 656 N N . PRO A 1 91 ? 0.412 -8.645 -19.108 1.00 92.25 91 PRO A N 1
ATOM 657 C CA . PRO A 1 91 ? 0.650 -10.064 -19.332 1.00 92.25 91 PRO A CA 1
ATOM 658 C C . PRO A 1 91 ? -0.351 -10.921 -18.535 1.00 92.25 91 PRO A C 1
ATOM 660 O O . PRO A 1 91 ? -0.008 -11.498 -17.504 1.00 92.25 91 PRO A O 1
ATOM 663 N N . THR A 1 92 ? -1.598 -11.034 -19.007 1.00 94.94 92 THR A N 1
ATOM 664 C CA . THR A 1 92 ? -2.715 -11.683 -18.286 1.00 94.94 92 THR A CA 1
ATOM 665 C C . THR A 1 92 ? -2.369 -13.079 -17.763 1.00 94.94 92 THR A C 1
ATOM 667 O O . THR A 1 92 ? -2.635 -13.399 -16.606 1.00 94.94 92 THR A O 1
ATOM 670 N N . VAL A 1 93 ? -1.726 -13.910 -18.590 1.00 94.81 93 VAL A N 1
ATOM 671 C CA . VAL A 1 93 ? -1.322 -15.274 -18.204 1.00 94.81 93 VAL A CA 1
ATOM 672 C C . VAL A 1 93 ? -0.279 -15.246 -17.084 1.00 94.81 93 VAL A C 1
ATOM 674 O O . VAL A 1 93 ? -0.358 -16.033 -16.145 1.00 94.81 93 VAL A O 1
ATOM 677 N N . PHE A 1 94 ? 0.673 -14.312 -17.141 1.00 93.88 94 PHE A N 1
ATOM 678 C CA . PHE A 1 94 ? 1.680 -14.140 -16.094 1.00 93.88 94 PHE A CA 1
ATOM 679 C C . PHE A 1 94 ? 1.052 -13.664 -14.781 1.00 93.88 94 PHE A C 1
ATOM 681 O O . PHE A 1 94 ? 1.406 -14.176 -13.722 1.00 93.88 94 PHE A O 1
ATOM 688 N N . ILE A 1 95 ? 0.090 -12.738 -14.847 1.00 96.00 95 ILE A N 1
ATOM 689 C CA . ILE A 1 95 ? -0.676 -12.280 -13.681 1.00 96.00 95 ILE A CA 1
ATOM 690 C C . ILE A 1 95 ? -1.406 -13.469 -13.043 1.00 96.00 95 ILE A C 1
ATOM 692 O O . ILE A 1 95 ? -1.234 -13.728 -11.858 1.00 96.00 95 ILE A O 1
ATOM 696 N N . LEU A 1 96 ? -2.165 -14.250 -13.818 1.00 96.38 96 LEU A N 1
ATOM 697 C CA . LEU A 1 96 ? -2.918 -15.394 -13.289 1.00 96.38 96 LEU A CA 1
ATOM 698 C C . LEU A 1 96 ? -2.010 -16.482 -12.697 1.00 96.38 96 LEU A C 1
ATOM 700 O O . LEU A 1 96 ? -2.301 -17.005 -11.621 1.00 96.38 96 LEU A O 1
ATOM 704 N N . ASN A 1 97 ? -0.887 -16.790 -13.352 1.00 96.06 97 ASN A N 1
ATOM 705 C CA . ASN A 1 97 ? 0.085 -17.753 -12.832 1.00 96.06 97 ASN A CA 1
ATOM 706 C C . ASN A 1 97 ? 0.687 -17.285 -11.499 1.00 96.06 97 ASN A C 1
ATOM 708 O O . ASN A 1 97 ? 0.757 -18.066 -10.547 1.00 96.06 97 ASN A O 1
ATOM 712 N N . ASN A 1 98 ? 1.066 -16.006 -11.398 1.00 95.25 98 ASN A N 1
ATOM 713 C CA . ASN A 1 98 ? 1.568 -15.432 -10.150 1.00 95.25 98 ASN A CA 1
ATOM 714 C C . ASN A 1 98 ? 0.491 -15.325 -9.073 1.00 95.25 98 ASN A C 1
ATOM 716 O O . ASN A 1 98 ? 0.812 -15.464 -7.899 1.00 95.25 98 ASN A O 1
ATOM 720 N N . PHE A 1 99 ? -0.778 -15.128 -9.433 1.00 96.31 99 PHE A N 1
ATOM 721 C CA . PHE A 1 99 ? -1.869 -15.115 -8.460 1.00 96.31 99 PHE A CA 1
ATOM 722 C C . PHE A 1 99 ? -1.969 -16.457 -7.735 1.00 96.31 99 PHE A C 1
ATOM 724 O O . PHE A 1 99 ? -1.976 -16.511 -6.503 1.00 96.31 99 PHE A O 1
ATOM 731 N N . VAL A 1 100 ? -2.001 -17.552 -8.500 1.00 96.44 100 VAL A N 1
ATOM 732 C CA . VAL A 1 100 ? -2.085 -18.910 -7.949 1.00 96.44 100 VAL A CA 1
ATOM 733 C C . VAL A 1 100 ? -0.822 -19.244 -7.156 1.00 96.44 100 VAL A C 1
ATOM 735 O O . VAL A 1 100 ? -0.914 -19.704 -6.017 1.00 96.44 100 VAL A O 1
ATOM 738 N N . ASN A 1 101 ? 0.357 -18.967 -7.720 1.00 96.19 101 ASN A N 1
ATOM 739 C CA . ASN A 1 101 ? 1.629 -19.242 -7.057 1.00 96.19 101 ASN A CA 1
ATOM 740 C C . ASN A 1 101 ? 1.805 -18.422 -5.767 1.00 96.19 101 ASN A C 1
ATOM 742 O O . ASN A 1 101 ? 2.078 -18.991 -4.712 1.00 96.19 101 ASN A O 1
ATOM 746 N N . GLY A 1 102 ? 1.577 -17.110 -5.829 1.00 95.06 102 GLY A N 1
ATOM 747 C CA . GLY A 1 102 ? 1.683 -16.194 -4.696 1.00 95.06 102 GLY A CA 1
ATOM 748 C C . GLY A 1 102 ? 0.697 -16.528 -3.580 1.00 95.06 102 GLY A C 1
ATOM 749 O O . GLY A 1 102 ? 1.067 -16.500 -2.408 1.00 95.06 102 GLY A O 1
ATOM 750 N N . THR A 1 103 ? -0.525 -16.946 -3.926 1.00 95.00 103 THR A N 1
ATOM 751 C CA . THR A 1 103 ? -1.503 -17.445 -2.946 1.00 95.00 103 THR A CA 1
ATOM 752 C C . THR A 1 103 ? -0.992 -18.701 -2.240 1.00 95.00 103 THR A C 1
ATOM 754 O O . THR A 1 103 ? -1.048 -18.783 -1.013 1.00 95.00 103 THR A O 1
ATOM 757 N N . GLY A 1 104 ? -0.441 -19.664 -2.988 1.00 95.94 104 GLY A N 1
ATOM 758 C CA . GLY A 1 104 ? 0.160 -20.869 -2.411 1.00 95.94 104 GLY A CA 1
ATOM 759 C C . GLY A 1 104 ? 1.329 -20.552 -1.473 1.00 95.94 104 GLY A C 1
ATOM 760 O O . GLY A 1 104 ? 1.380 -21.056 -0.350 1.00 95.94 104 GLY A O 1
ATOM 761 N N . LEU A 1 105 ? 2.228 -19.658 -1.894 1.00 96.31 105 LEU A N 1
ATOM 762 C CA . LEU A 1 105 ? 3.372 -19.222 -1.091 1.00 96.31 105 LEU A CA 1
ATOM 763 C C . LEU A 1 105 ? 2.951 -18.491 0.185 1.00 96.31 105 LEU A C 1
ATOM 765 O O . LEU A 1 105 ? 3.542 -18.737 1.239 1.00 96.31 105 LEU A O 1
ATOM 769 N N . TYR A 1 106 ? 1.936 -17.629 0.104 1.00 95.12 106 TYR A N 1
ATOM 770 C CA . TYR A 1 106 ? 1.383 -16.935 1.264 1.00 95.12 106 TYR A CA 1
ATOM 771 C C . TYR A 1 106 ? 0.858 -17.933 2.299 1.00 95.12 106 TYR A C 1
ATOM 773 O O . TYR A 1 106 ? 1.265 -17.884 3.459 1.00 95.12 106 TYR A O 1
ATOM 781 N N . LEU A 1 107 ? 0.027 -18.892 1.875 1.00 95.19 107 LEU A N 1
ATOM 782 C CA . LEU A 1 107 ? -0.533 -19.910 2.769 1.00 95.19 107 LEU A CA 1
ATOM 783 C C . LEU A 1 107 ? 0.552 -20.792 3.399 1.00 95.19 107 LEU A C 1
ATOM 785 O O . LEU A 1 107 ? 0.473 -21.109 4.584 1.00 95.19 107 LEU A O 1
ATOM 789 N N . GLN A 1 108 ? 1.584 -21.152 2.634 1.00 97.38 108 GLN A N 1
ATOM 790 C CA . GLN A 1 108 ? 2.698 -21.956 3.133 1.00 97.38 108 GLN A CA 1
ATOM 791 C C . GLN A 1 108 ? 3.552 -21.203 4.165 1.00 97.38 108 GLN A C 1
ATOM 793 O O . GLN A 1 108 ? 4.016 -21.799 5.136 1.00 97.38 108 GLN A O 1
ATOM 798 N N . ASN A 1 109 ? 3.786 -19.903 3.963 1.00 96.38 109 ASN A N 1
ATOM 799 C CA . ASN A 1 109 ? 4.756 -19.137 4.751 1.00 96.38 109 ASN A CA 1
ATOM 800 C C . ASN A 1 109 ? 4.132 -18.243 5.827 1.00 96.38 109 ASN A C 1
ATOM 802 O O . ASN A 1 109 ? 4.880 -17.615 6.578 1.00 96.38 109 ASN A O 1
ATOM 806 N N . ILE A 1 110 ? 2.803 -18.204 5.958 1.00 95.12 110 ILE A N 1
ATOM 807 C CA . ILE A 1 110 ? 2.102 -17.289 6.869 1.00 95.12 110 ILE A CA 1
ATOM 808 C C . ILE A 1 110 ? 2.627 -17.359 8.307 1.00 95.12 110 ILE A C 1
ATOM 810 O O . ILE A 1 110 ? 2.894 -16.323 8.909 1.00 95.12 110 ILE A O 1
ATOM 814 N N . VAL A 1 111 ? 2.858 -18.559 8.848 1.00 96.25 111 VAL A N 1
ATOM 815 C CA . VAL A 1 111 ? 3.341 -18.733 10.229 1.00 96.25 111 VAL A CA 1
ATOM 816 C C . VAL A 1 111 ? 4.768 -18.210 10.375 1.00 96.25 111 VAL A C 1
ATOM 818 O O . VAL A 1 111 ? 5.059 -17.458 11.302 1.00 96.25 111 VAL A O 1
ATOM 821 N N . ARG A 1 112 ? 5.651 -18.562 9.430 1.00 94.44 112 ARG A N 1
ATOM 822 C CA . ARG A 1 112 ? 7.047 -18.108 9.433 1.00 94.44 112 ARG A CA 1
ATOM 823 C C . ARG A 1 112 ? 7.121 -16.586 9.335 1.00 94.44 112 ARG A C 1
ATOM 825 O O . ARG A 1 112 ? 7.809 -15.971 10.138 1.00 94.44 112 ARG A O 1
ATOM 832 N N . MET A 1 113 ? 6.412 -15.986 8.380 1.00 94.31 113 MET A N 1
ATOM 833 C CA . MET A 1 113 ? 6.424 -14.536 8.160 1.00 94.31 113 MET A CA 1
ATOM 834 C C . MET A 1 113 ? 5.811 -13.767 9.333 1.00 94.31 113 MET A C 1
ATOM 836 O O . MET A 1 113 ? 6.275 -12.677 9.646 1.00 94.31 113 MET A O 1
ATOM 840 N N . SER A 1 114 ? 4.819 -14.350 10.014 1.00 93.06 114 SER A N 1
ATOM 841 C CA . SER A 1 114 ? 4.169 -13.735 11.181 1.00 93.06 114 SER A CA 1
ATOM 842 C C . SER A 1 114 ? 5.099 -13.597 12.392 1.00 93.06 114 SER A C 1
ATOM 844 O O . SER A 1 114 ? 4.853 -12.753 13.247 1.00 93.06 114 SER A O 1
ATOM 846 N N . LEU A 1 115 ? 6.151 -14.420 12.480 1.00 93.75 115 LEU A N 1
ATOM 847 C CA . LEU A 1 115 ? 7.077 -14.474 13.621 1.00 93.75 115 LEU A CA 1
ATOM 848 C C . LEU A 1 115 ? 8.528 -14.139 13.239 1.00 93.75 115 LEU A C 1
ATOM 850 O O . LEU A 1 115 ? 9.441 -14.310 14.046 1.00 93.75 115 LEU A O 1
ATOM 854 N N . TRP A 1 116 ? 8.770 -13.700 12.004 1.00 92.75 116 TRP A N 1
ATOM 855 C CA . TRP A 1 116 ? 10.122 -13.452 11.519 1.00 92.75 116 TRP A CA 1
ATOM 856 C C . TRP A 1 116 ? 10.657 -12.101 12.008 1.00 92.75 116 TRP A C 1
ATOM 858 O O . TRP A 1 116 ? 10.090 -11.051 11.716 1.00 92.75 116 TRP A O 1
ATOM 868 N N . MET A 1 117 ? 11.775 -12.151 12.738 1.00 89.50 117 MET A N 1
ATOM 869 C CA . MET A 1 117 ? 12.410 -10.994 13.387 1.00 89.50 117 MET A CA 1
ATOM 870 C C . MET A 1 117 ? 13.855 -10.743 12.941 1.00 89.50 117 MET A C 1
ATOM 872 O O . MET A 1 117 ? 14.497 -9.848 13.476 1.00 89.50 117 MET A O 1
ATOM 876 N N . ASP A 1 118 ? 14.362 -11.540 11.996 1.00 90.62 118 ASP A N 1
ATOM 877 C CA . ASP A 1 118 ? 15.735 -11.470 11.473 1.00 90.62 118 ASP A CA 1
ATOM 878 C C . ASP A 1 118 ? 16.834 -11.138 12.520 1.00 90.62 118 ASP A C 1
ATOM 880 O O . ASP A 1 118 ? 17.537 -10.133 12.407 1.00 90.62 118 ASP A O 1
ATOM 884 N N . PRO A 1 119 ? 16.996 -11.952 13.583 1.00 90.25 119 PRO A N 1
ATOM 885 C CA . PRO A 1 119 ? 17.912 -11.611 14.673 1.00 90.25 119 PRO A CA 1
ATOM 886 C C . PRO A 1 119 ? 19.398 -11.776 14.310 1.00 90.25 119 PRO A C 1
ATOM 888 O O . PRO A 1 119 ? 20.254 -11.295 15.055 1.00 90.25 119 PRO A O 1
ATOM 891 N N . ILE A 1 120 ? 19.702 -12.480 13.213 1.00 90.69 120 ILE A N 1
ATOM 892 C CA . ILE A 1 120 ? 21.068 -12.849 12.819 1.00 90.69 120 ILE A CA 1
ATOM 893 C C . ILE A 1 120 ? 21.626 -11.859 11.799 1.00 90.69 120 ILE A C 1
ATOM 895 O O . ILE A 1 120 ? 22.652 -11.245 12.071 1.00 90.69 120 ILE A O 1
ATOM 899 N N . GLU A 1 121 ? 20.976 -11.708 10.639 1.00 88.50 121 GLU A N 1
ATOM 900 C CA . GLU A 1 121 ? 21.484 -10.835 9.572 1.00 88.50 121 GLU A CA 1
ATOM 901 C C . GLU A 1 121 ? 21.245 -9.361 9.902 1.00 88.50 121 GLU A C 1
ATOM 903 O O . GLU A 1 121 ? 22.028 -8.507 9.491 1.00 88.50 121 GLU A O 1
ATOM 908 N N . GLN A 1 122 ? 20.194 -9.071 10.682 1.00 87.19 122 GLN A N 1
ATOM 909 C CA . GLN A 1 122 ? 19.806 -7.721 11.091 1.00 87.19 122 GLN A CA 1
ATOM 910 C C . GLN A 1 122 ? 19.741 -6.759 9.896 1.00 87.19 122 GLN A C 1
ATOM 912 O O . GLN A 1 122 ? 20.076 -5.580 10.009 1.00 87.19 122 GLN A O 1
ATOM 917 N N . GLY A 1 123 ? 19.270 -7.244 8.742 1.00 84.94 123 GLY A N 1
ATOM 918 C CA . GLY A 1 123 ? 19.318 -6.520 7.468 1.00 84.94 123 GLY A CA 1
ATOM 919 C C . GLY A 1 123 ? 18.372 -5.316 7.383 1.00 84.94 123 GLY A C 1
ATOM 920 O O . GLY A 1 123 ? 18.189 -4.742 6.314 1.00 84.94 123 GLY A O 1
ATOM 921 N N . GLY A 1 124 ? 17.700 -4.951 8.478 1.00 90.81 124 GLY A N 1
ATOM 922 C CA . GLY A 1 124 ? 16.762 -3.827 8.556 1.00 90.81 124 GLY A CA 1
ATOM 923 C C . GLY A 1 124 ? 15.412 -4.059 7.867 1.00 90.81 124 GLY A C 1
ATOM 924 O O . GLY A 1 124 ? 14.486 -3.272 8.065 1.00 90.81 124 GLY A O 1
ATOM 925 N N . TRP A 1 125 ? 15.249 -5.155 7.118 1.00 91.31 125 TRP A N 1
ATOM 926 C CA . TRP A 1 125 ? 14.036 -5.446 6.349 1.00 91.31 125 TRP A CA 1
ATOM 927 C C . TRP A 1 125 ? 12.776 -5.515 7.220 1.00 91.31 125 TRP A C 1
ATOM 929 O O . TRP A 1 125 ? 11.752 -4.914 6.894 1.00 91.31 125 TRP A O 1
ATOM 939 N N . VAL A 1 126 ? 12.852 -6.212 8.358 1.00 92.81 126 VAL A N 1
ATOM 940 C CA . VAL A 1 126 ? 11.714 -6.363 9.281 1.00 92.81 126 VAL A CA 1
ATOM 941 C C . VAL A 1 126 ? 11.240 -5.000 9.797 1.00 92.81 126 VAL A C 1
ATOM 943 O O . VAL A 1 126 ? 10.036 -4.774 9.909 1.00 92.81 126 VAL A O 1
ATOM 946 N N . GLY A 1 127 ? 12.172 -4.075 10.048 1.00 91.56 127 GLY A N 1
ATOM 947 C CA . GLY A 1 127 ? 11.873 -2.699 10.444 1.00 91.56 127 GLY A CA 1
ATOM 948 C C . GLY A 1 127 ? 11.226 -1.886 9.321 1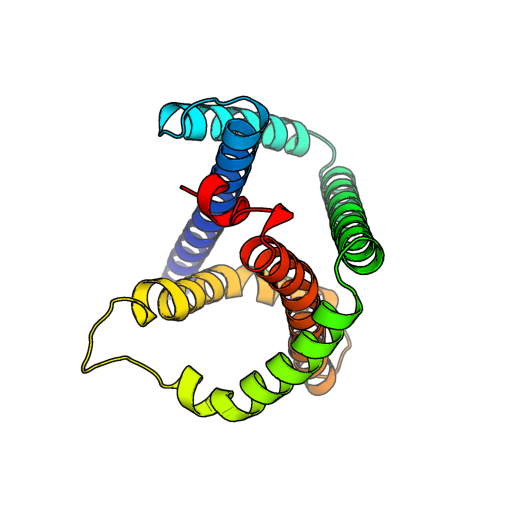.00 91.56 127 GLY A C 1
ATOM 949 O O . GLY A 1 127 ? 10.184 -1.271 9.536 1.00 91.56 127 GLY A O 1
ATOM 950 N N . GLY A 1 128 ? 11.823 -1.917 8.125 1.00 91.44 128 GLY A N 1
ATOM 951 C CA . GLY A 1 128 ? 11.376 -1.130 6.970 1.00 91.44 128 GLY A CA 1
ATOM 952 C C . GLY A 1 128 ? 10.041 -1.573 6.368 1.00 91.44 128 GLY A C 1
ATOM 953 O O . GLY A 1 128 ? 9.333 -0.749 5.799 1.00 91.44 128 GLY A O 1
ATOM 954 N N . TRP A 1 129 ? 9.674 -2.848 6.525 1.00 94.00 129 TRP A N 1
ATOM 955 C CA . TRP A 1 129 ? 8.445 -3.413 5.964 1.00 94.00 129 TRP A CA 1
ATOM 956 C C . TRP A 1 129 ? 7.471 -3.840 7.061 1.00 94.00 129 TRP A C 1
ATOM 958 O O . TRP A 1 129 ? 6.500 -3.140 7.341 1.00 94.00 129 TRP A O 1
ATOM 968 N N . THR A 1 130 ? 7.718 -4.984 7.702 1.00 94.44 130 THR A N 1
ATOM 969 C CA . THR A 1 130 ? 6.750 -5.634 8.598 1.00 94.44 130 THR A CA 1
ATOM 970 C C . THR A 1 130 ? 6.338 -4.732 9.760 1.00 94.44 130 THR A C 1
ATOM 972 O O . THR A 1 130 ? 5.149 -4.484 9.952 1.00 94.44 130 THR A O 1
ATOM 975 N N . ILE A 1 131 ? 7.301 -4.206 10.520 1.00 93.94 131 ILE A N 1
ATOM 976 C CA . ILE A 1 131 ? 7.031 -3.358 11.692 1.00 93.94 131 ILE A CA 1
ATOM 977 C C . ILE A 1 131 ? 6.406 -2.028 11.267 1.00 93.94 131 ILE A C 1
ATOM 979 O O . ILE A 1 131 ? 5.454 -1.580 11.907 1.00 93.94 131 ILE A O 1
ATOM 983 N N . PHE A 1 132 ? 6.888 -1.427 10.175 1.00 94.06 132 PHE A N 1
ATOM 984 C CA . PHE A 1 132 ? 6.298 -0.215 9.611 1.00 94.06 132 PHE A CA 1
ATOM 985 C C . PHE A 1 132 ? 4.806 -0.402 9.294 1.00 94.06 132 PHE A C 1
ATOM 987 O O . PHE A 1 132 ? 3.980 0.373 9.779 1.00 94.06 132 PHE A O 1
ATOM 994 N N . TYR A 1 133 ? 4.441 -1.456 8.554 1.00 93.75 133 TYR A N 1
ATOM 995 C CA . TYR A 1 133 ? 3.040 -1.731 8.232 1.00 93.75 133 TYR A CA 1
ATOM 996 C C . TYR A 1 133 ? 2.213 -2.040 9.479 1.00 93.75 133 TYR A C 1
ATOM 998 O O . TYR A 1 133 ? 1.118 -1.504 9.613 1.00 93.75 133 TYR A O 1
ATOM 1006 N N . TRP A 1 134 ? 2.720 -2.830 10.431 1.00 94.44 134 TRP A N 1
ATOM 1007 C CA . TRP A 1 134 ? 2.013 -3.071 11.695 1.00 94.44 134 TRP A CA 1
ATOM 1008 C C . TRP A 1 134 ? 1.712 -1.773 12.449 1.00 94.44 134 TRP A C 1
ATOM 1010 O O . TRP A 1 134 ? 0.570 -1.549 12.854 1.00 94.44 134 TRP A O 1
ATOM 1020 N N . ALA A 1 135 ? 2.705 -0.893 12.601 1.00 92.81 135 ALA A N 1
ATOM 1021 C CA . ALA A 1 135 ? 2.526 0.398 13.256 1.00 92.81 135 ALA A CA 1
ATOM 1022 C C . ALA A 1 135 ? 1.520 1.284 12.502 1.00 92.81 135 ALA A C 1
ATOM 1024 O O . ALA A 1 135 ? 0.631 1.882 13.118 1.00 92.81 135 ALA A O 1
ATOM 1025 N N . TRP A 1 136 ? 1.609 1.319 11.170 1.00 93.62 136 TRP A N 1
ATOM 1026 C CA . TRP A 1 136 ? 0.683 2.069 10.327 1.00 93.62 136 TRP A CA 1
ATOM 1027 C C . TRP A 1 136 ? -0.756 1.551 10.471 1.00 93.62 136 TRP A C 1
ATOM 1029 O O . TRP A 1 136 ? -1.658 2.335 10.776 1.00 93.62 136 TRP A O 1
ATOM 1039 N N . TRP A 1 137 ? -0.997 0.245 10.369 1.00 91.62 137 TRP A N 1
ATOM 1040 C CA . TRP A 1 137 ? -2.345 -0.315 10.500 1.00 91.62 137 TRP A CA 1
ATOM 1041 C C . TRP A 1 137 ? -2.944 -0.107 11.895 1.00 91.62 137 TRP A C 1
ATOM 1043 O O . TRP A 1 137 ? -4.121 0.242 12.009 1.00 91.62 137 TRP A O 1
ATOM 1053 N N . ILE A 1 138 ? -2.141 -0.236 12.957 1.00 91.62 138 ILE A N 1
ATOM 1054 C CA . ILE A 1 138 ? -2.585 0.032 14.335 1.00 91.62 138 ILE A CA 1
ATOM 1055 C C . ILE A 1 138 ? -3.008 1.496 14.496 1.00 91.62 138 ILE A C 1
ATOM 1057 O O . ILE A 1 138 ? -4.045 1.771 15.100 1.00 91.62 138 ILE A O 1
ATOM 1061 N N . SER A 1 139 ? -2.260 2.435 13.912 1.00 90.88 139 SER A N 1
ATOM 1062 C CA . SER A 1 139 ? -2.601 3.864 13.954 1.00 90.88 139 SER A CA 1
ATOM 1063 C C . SER A 1 139 ? -3.947 4.183 13.276 1.00 90.88 139 SER A C 1
ATOM 1065 O O . SER A 1 139 ? -4.660 5.097 13.690 1.00 90.88 139 SER A O 1
ATOM 1067 N N . TRP A 1 140 ? -4.336 3.382 12.278 1.00 88.56 140 TRP A N 1
ATOM 1068 C CA . TRP A 1 140 ? -5.597 3.502 11.537 1.00 88.56 140 TRP A CA 1
ATOM 1069 C C . TRP A 1 140 ? -6.772 2.736 12.157 1.00 88.56 140 TRP A C 1
ATOM 1071 O O . TRP A 1 140 ? -7.932 3.035 11.850 1.00 88.56 140 TRP A O 1
ATOM 1081 N N . ALA A 1 141 ? -6.500 1.774 13.040 1.00 89.75 141 ALA A N 1
ATOM 1082 C CA . ALA A 1 141 ? -7.509 0.888 13.614 1.00 89.75 141 ALA A CA 1
ATOM 1083 C C . ALA A 1 141 ? -8.719 1.616 14.245 1.00 89.75 141 ALA A C 1
ATOM 1085 O O . ALA A 1 141 ? -9.846 1.176 13.996 1.00 89.75 141 ALA A O 1
ATOM 1086 N N . PRO A 1 142 ? -8.570 2.741 14.983 1.00 86.88 142 PRO A N 1
ATOM 1087 C CA . PRO A 1 142 ? -9.715 3.448 15.565 1.00 86.88 142 PRO A CA 1
ATOM 1088 C C . PRO A 1 142 ? -10.688 3.986 14.508 1.00 86.88 142 PRO A C 1
ATOM 1090 O O . PRO A 1 142 ? -11.906 3.882 14.661 1.00 86.88 142 PRO A O 1
ATOM 1093 N N . PHE A 1 143 ? -10.160 4.532 13.409 1.00 83.81 143 PHE A N 1
ATOM 1094 C CA . PHE A 1 143 ? -10.966 5.090 12.324 1.00 83.81 143 PHE A CA 1
ATOM 1095 C C . PHE A 1 143 ? -11.693 3.986 11.546 1.00 83.81 143 PHE A C 1
ATOM 1097 O O . PHE A 1 143 ? -12.912 4.047 11.359 1.00 83.81 143 PHE A O 1
ATOM 1104 N N . VAL A 1 144 ? -10.956 2.944 11.151 1.00 88.31 144 VAL A N 1
ATOM 1105 C CA . VAL A 1 144 ? -11.498 1.814 10.383 1.00 88.31 144 VAL A CA 1
ATOM 1106 C C . VAL A 1 144 ? -12.519 1.031 11.209 1.00 88.31 144 VAL A C 1
ATOM 1108 O O . VAL A 1 144 ? -13.600 0.723 10.713 1.00 88.31 144 VAL A O 1
ATOM 1111 N N . GLY A 1 145 ? -12.237 0.774 12.489 1.00 86.88 145 GLY A N 1
ATOM 1112 C CA . GLY A 1 145 ? -13.138 0.039 13.378 1.00 86.88 145 GLY A CA 1
ATOM 1113 C C . GLY A 1 145 ? -14.509 0.705 13.511 1.00 86.88 145 GLY A C 1
ATOM 1114 O O . GLY A 1 145 ? -15.537 0.043 13.362 1.00 86.88 145 GLY A O 1
ATOM 1115 N N . ILE A 1 146 ? -14.541 2.029 13.702 1.00 87.75 146 ILE A N 1
ATOM 1116 C CA . ILE A 1 146 ? -15.795 2.797 13.765 1.00 87.75 146 ILE A CA 1
ATOM 1117 C C . ILE A 1 146 ? -16.538 2.746 12.424 1.00 87.75 146 ILE A C 1
ATOM 1119 O O . ILE A 1 146 ? -17.766 2.625 12.403 1.00 87.75 146 ILE A O 1
ATOM 1123 N N . PHE A 1 147 ? -15.821 2.842 11.304 1.00 86.81 147 PHE A N 1
ATOM 1124 C CA . PHE A 1 147 ? -16.423 2.781 9.976 1.00 86.81 147 PHE A CA 1
ATOM 1125 C C . PHE A 1 147 ? -17.080 1.421 9.704 1.00 86.81 147 PHE A C 1
ATOM 1127 O O . PHE A 1 147 ? -18.270 1.377 9.383 1.00 86.81 147 PHE A O 1
ATOM 1134 N N . ILE A 1 148 ? -16.349 0.317 9.904 1.00 87.19 148 ILE A N 1
ATOM 1135 C CA . ILE A 1 148 ? -16.865 -1.040 9.669 1.00 87.19 148 ILE A CA 1
ATOM 1136 C C . ILE A 1 148 ? -18.035 -1.335 10.621 1.00 87.19 148 ILE A C 1
ATOM 1138 O O . ILE A 1 148 ? -19.049 -1.889 10.191 1.00 87.19 148 ILE A O 1
ATOM 1142 N N . ALA A 1 149 ? -17.961 -0.903 11.885 1.00 88.19 149 ALA A N 1
ATOM 1143 C CA . ALA A 1 149 ? -19.063 -1.051 12.837 1.00 88.19 149 ALA A CA 1
ATOM 1144 C C . ALA A 1 149 ? -20.346 -0.342 12.364 1.00 88.19 149 ALA A C 1
ATOM 1146 O O . ALA A 1 149 ? -21.433 -0.916 12.438 1.00 88.19 149 ALA A O 1
ATOM 1147 N N . LYS A 1 150 ? -20.233 0.880 11.820 1.00 86.88 150 LYS A N 1
ATOM 1148 C CA . LYS A 1 150 ? -21.382 1.655 11.317 1.00 86.88 150 LYS A CA 1
ATOM 1149 C C . LYS A 1 150 ? -22.080 0.985 10.133 1.00 86.88 150 LYS A C 1
ATOM 1151 O O . LYS A 1 150 ? -23.308 0.962 10.097 1.00 86.88 150 LYS A O 1
ATOM 1156 N N . ILE A 1 151 ? -21.322 0.436 9.183 1.00 87.88 151 ILE A N 1
ATOM 1157 C CA . ILE A 1 151 ? -21.887 -0.218 7.987 1.00 87.88 151 ILE A CA 1
ATOM 1158 C C . ILE A 1 151 ? -22.369 -1.654 8.247 1.00 87.88 151 ILE A C 1
ATOM 1160 O O . ILE A 1 151 ? -23.072 -2.223 7.416 1.00 87.88 151 ILE A O 1
ATOM 1164 N N . SER A 1 152 ? -22.028 -2.236 9.400 1.00 89.12 152 SER A N 1
ATOM 1165 C CA . SER A 1 152 ? -22.346 -3.630 9.747 1.00 89.12 152 SER A CA 1
ATOM 1166 C C . SER A 1 152 ? -23.543 -3.781 10.690 1.00 89.12 152 SER A C 1
ATOM 1168 O O . SER A 1 152 ? -23.738 -4.840 11.289 1.00 89.12 152 SER A O 1
ATOM 1170 N N . LYS A 1 153 ? -24.365 -2.735 10.837 1.00 88.50 153 LYS A N 1
ATOM 1171 C CA . LYS A 1 153 ? -25.553 -2.751 11.699 1.00 88.50 153 LYS A CA 1
ATOM 1172 C C . LYS A 1 153 ? -26.505 -3.888 11.294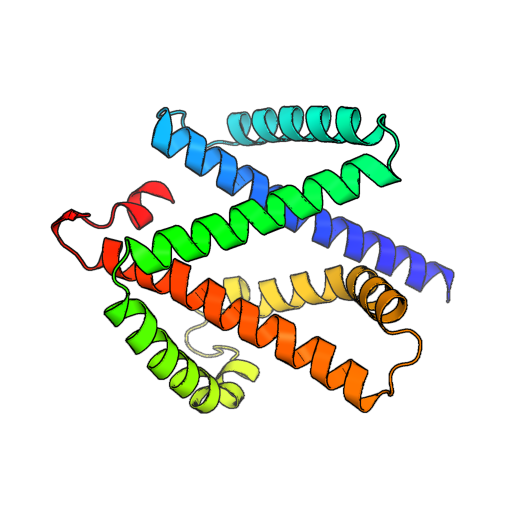 1.00 88.50 153 LYS A C 1
ATOM 1174 O O . LYS A 1 153 ? -26.942 -3.949 10.150 1.00 88.50 153 LYS A O 1
ATOM 1179 N N . GLY A 1 154 ? -26.846 -4.757 12.247 1.00 89.19 154 GLY A N 1
ATOM 1180 C CA . GLY A 1 154 ? -27.778 -5.874 12.043 1.00 89.19 154 GLY A CA 1
ATOM 1181 C C . GLY A 1 154 ? -27.149 -7.180 11.543 1.00 89.19 154 GLY A C 1
ATOM 1182 O O . GLY A 1 154 ? -27.883 -8.143 11.352 1.00 89.19 154 GLY A O 1
ATOM 1183 N N . ARG A 1 155 ? -25.821 -7.243 11.359 1.00 92.62 155 ARG A N 1
ATOM 1184 C CA . ARG A 1 155 ? -25.101 -8.493 11.056 1.00 92.62 155 ARG A CA 1
ATOM 1185 C C . ARG A 1 155 ? -24.743 -9.256 12.329 1.00 92.62 155 ARG A C 1
ATOM 1187 O O . ARG A 1 155 ? -24.518 -8.654 13.379 1.00 92.62 155 ARG A O 1
ATOM 1194 N N . THR A 1 156 ? -24.627 -10.576 12.229 1.00 95.12 156 THR A N 1
ATOM 1195 C CA . THR A 1 156 ? -24.041 -11.388 13.304 1.00 95.12 156 THR A CA 1
ATOM 1196 C C . THR A 1 156 ? -22.539 -11.117 13.431 1.00 95.12 156 THR A C 1
ATOM 1198 O O . THR A 1 156 ? -21.880 -10.711 12.472 1.00 95.12 156 THR A O 1
ATOM 1201 N N . ILE A 1 157 ? -21.961 -11.398 14.604 1.00 92.44 157 ILE A N 1
ATOM 1202 C CA . ILE A 1 157 ? -20.511 -11.251 14.832 1.00 92.44 157 ILE A CA 1
ATOM 1203 C C . ILE A 1 157 ? -19.715 -12.096 13.825 1.00 92.44 157 ILE A C 1
ATOM 1205 O O . ILE A 1 157 ? -18.707 -11.640 13.294 1.00 92.44 157 ILE A O 1
ATOM 1209 N N . LYS A 1 158 ? -20.187 -13.308 13.510 1.00 91.94 158 LYS A N 1
ATOM 1210 C CA . LYS A 1 158 ? -19.523 -14.201 12.553 1.00 91.94 158 LYS A CA 1
ATOM 1211 C C . LYS A 1 158 ? -19.498 -13.609 11.141 1.00 91.94 158 LYS A C 1
ATOM 1213 O O . LYS A 1 158 ? -18.446 -13.603 10.509 1.00 91.94 158 LYS A O 1
ATOM 1218 N N . GLU A 1 159 ? -20.629 -13.096 10.658 1.00 91.31 159 GLU A N 1
ATOM 1219 C CA . GLU A 1 159 ? -20.714 -12.436 9.346 1.00 91.31 159 GLU A CA 1
ATOM 1220 C C . GLU A 1 159 ? -19.874 -11.161 9.299 1.00 91.31 159 GLU A C 1
ATOM 1222 O O . GLU A 1 159 ? -19.235 -10.888 8.287 1.00 91.31 159 GLU A O 1
ATOM 1227 N N . PHE A 1 160 ? -19.857 -10.395 10.393 1.00 90.19 160 PHE A N 1
ATOM 1228 C CA . PHE A 1 160 ? -19.024 -9.206 10.534 1.00 90.19 160 PHE A CA 1
ATOM 1229 C C . PHE A 1 160 ? -17.538 -9.545 10.389 1.00 90.19 160 PHE A C 1
ATOM 1231 O O . PHE A 1 160 ? -16.876 -8.979 9.525 1.00 90.19 160 PHE A O 1
ATOM 1238 N N . VAL A 1 161 ? -17.028 -10.493 11.183 1.00 91.06 161 VAL A N 1
ATOM 1239 C CA . VAL A 1 161 ? -15.602 -10.858 11.177 1.00 91.06 161 VAL A CA 1
ATOM 1240 C C . VAL A 1 161 ? -15.192 -11.440 9.827 1.00 91.06 161 VAL A C 1
ATOM 1242 O O . VAL A 1 161 ? -14.182 -11.022 9.266 1.00 91.06 161 VAL A O 1
ATOM 1245 N N . LEU A 1 162 ? -15.983 -12.364 9.271 1.00 92.06 162 LEU A N 1
ATOM 1246 C CA . LEU A 1 162 ? -15.667 -12.971 7.977 1.00 92.06 162 LEU A CA 1
ATOM 1247 C C . LEU A 1 162 ? -15.688 -11.941 6.847 1.00 92.06 162 LEU A C 1
ATOM 1249 O O . LEU A 1 162 ? -14.766 -11.922 6.040 1.00 92.06 162 LEU A O 1
ATOM 1253 N N . ALA A 1 163 ? -16.692 -11.063 6.791 1.00 89.06 163 ALA A N 1
ATOM 1254 C CA . ALA A 1 163 ? -16.763 -10.049 5.742 1.00 89.06 163 ALA A CA 1
ATOM 1255 C C . ALA A 1 163 ? -15.648 -9.001 5.873 1.00 89.06 163 ALA A C 1
ATOM 1257 O O . ALA A 1 163 ? -15.070 -8.608 4.864 1.00 89.06 163 ALA A O 1
ATOM 1258 N N . ALA A 1 164 ? -15.337 -8.567 7.098 1.00 90.38 164 ALA A N 1
ATOM 1259 C CA . ALA A 1 164 ? -14.301 -7.571 7.358 1.00 90.38 164 ALA A CA 1
ATOM 1260 C C . ALA A 1 164 ? -12.882 -8.096 7.096 1.00 90.38 164 ALA A C 1
ATOM 1262 O O . ALA A 1 164 ? -12.002 -7.304 6.782 1.00 90.38 164 ALA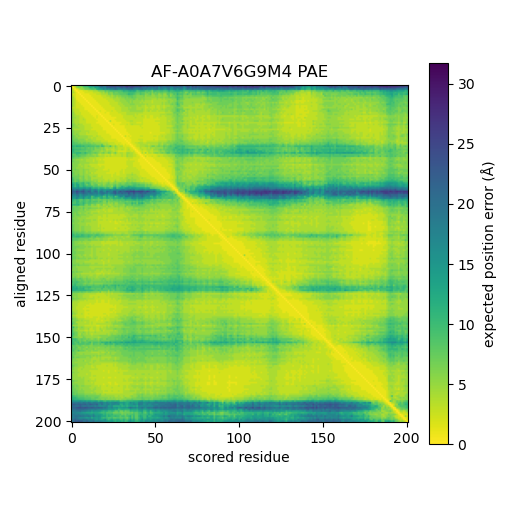 A O 1
ATOM 1263 N N . LEU A 1 165 ? -12.661 -9.408 7.214 1.00 91.38 165 LEU A N 1
ATOM 1264 C CA . LEU A 1 165 ? -11.361 -10.030 6.971 1.00 91.38 165 LEU A CA 1
ATOM 1265 C C . LEU A 1 165 ? -11.222 -10.503 5.520 1.00 91.38 165 LEU A C 1
ATOM 1267 O O . LEU A 1 165 ? -10.290 -10.119 4.828 1.00 91.38 165 LEU A O 1
ATOM 1271 N N . VAL A 1 166 ? -12.166 -11.308 5.031 1.00 93.25 166 VAL A N 1
ATOM 1272 C CA . VAL A 1 166 ? -12.015 -12.018 3.753 1.00 93.25 166 VAL A CA 1
ATOM 1273 C C . VAL A 1 166 ? -12.146 -11.080 2.555 1.00 93.25 166 VAL A C 1
ATOM 1275 O O . VAL A 1 166 ? -11.362 -11.187 1.615 1.00 93.25 166 VAL A O 1
ATOM 1278 N N . ALA A 1 167 ? -13.116 -10.158 2.565 1.00 91.88 167 ALA A N 1
ATOM 1279 C CA . ALA A 1 167 ? -13.363 -9.316 1.396 1.00 91.88 167 ALA A CA 1
ATOM 1280 C C . ALA A 1 167 ? -12.194 -8.354 1.095 1.00 91.88 167 ALA A C 1
ATOM 1282 O O . ALA A 1 167 ? -11.759 -8.330 -0.059 1.00 91.88 167 ALA A O 1
ATOM 1283 N N . PRO A 1 168 ? -11.626 -7.625 2.081 1.00 92.75 168 PRO A N 1
ATOM 1284 C CA . PRO A 1 168 ? -10.449 -6.795 1.839 1.00 92.75 168 PRO A CA 1
ATOM 1285 C C . PRO A 1 168 ? -9.217 -7.621 1.469 1.00 92.75 168 PRO A C 1
ATOM 1287 O O . PRO A 1 168 ? -8.541 -7.277 0.509 1.00 92.75 168 PRO A O 1
ATOM 1290 N N . SER A 1 169 ? -8.968 -8.754 2.140 1.00 93.69 169 SER A N 1
ATOM 1291 C CA . SER A 1 169 ? -7.803 -9.590 1.825 1.00 93.69 169 SER A CA 1
ATOM 1292 C C . SER A 1 169 ? -7.822 -10.113 0.390 1.00 93.69 169 SER A C 1
ATOM 1294 O O . SER A 1 169 ? -6.806 -10.045 -0.291 1.00 93.69 169 SER A O 1
ATOM 1296 N N . ILE A 1 170 ? -8.967 -10.595 -0.106 1.00 94.56 170 ILE A N 1
ATOM 1297 C CA . ILE A 1 170 ? -9.072 -11.048 -1.502 1.00 94.56 170 ILE A CA 1
ATOM 1298 C C . ILE A 1 170 ? -8.851 -9.879 -2.464 1.00 94.56 170 ILE A C 1
ATOM 1300 O O . ILE A 1 170 ? -8.141 -10.034 -3.458 1.00 94.56 170 ILE A O 1
ATOM 1304 N N . PHE A 1 171 ? -9.439 -8.715 -2.174 1.00 95.12 171 PHE A N 1
ATOM 1305 C CA . PHE A 1 171 ? -9.243 -7.528 -2.998 1.00 95.12 171 PHE A CA 1
ATOM 1306 C C . PHE A 1 171 ? -7.764 -7.128 -3.061 1.00 95.12 171 PHE A C 1
ATOM 1308 O O . PHE A 1 171 ? -7.242 -6.939 -4.158 1.00 95.12 171 PHE A O 1
ATOM 1315 N N . ASP A 1 172 ? -7.073 -7.091 -1.921 1.00 94.69 172 ASP A N 1
ATOM 1316 C CA . ASP A 1 172 ? -5.650 -6.760 -1.842 1.00 94.69 172 ASP A CA 1
ATOM 1317 C C . ASP A 1 172 ? -4.784 -7.792 -2.571 1.00 94.69 172 ASP A C 1
ATOM 1319 O O . ASP A 1 172 ? -3.865 -7.415 -3.295 1.00 94.69 172 ASP A O 1
ATOM 1323 N N . MET A 1 173 ? -5.095 -9.089 -2.459 1.00 95.06 173 MET A N 1
ATOM 1324 C CA . MET A 1 173 ? -4.389 -10.140 -3.203 1.00 95.06 173 MET A CA 1
ATOM 1325 C C . MET A 1 173 ? -4.535 -9.955 -4.717 1.00 95.06 173 MET A C 1
ATOM 1327 O O . MET A 1 173 ? -3.552 -10.072 -5.448 1.00 95.06 173 MET A O 1
ATOM 1331 N N . ILE A 1 174 ? -5.740 -9.635 -5.198 1.00 95.88 174 ILE A N 1
ATOM 1332 C CA . ILE A 1 174 ? -5.987 -9.374 -6.623 1.00 95.88 174 ILE A CA 1
ATOM 1333 C C . ILE A 1 174 ? -5.268 -8.095 -7.062 1.00 95.88 174 ILE A C 1
ATOM 1335 O O . ILE A 1 174 ? -4.589 -8.096 -8.089 1.00 95.88 174 ILE A O 1
ATOM 1339 N N . PHE A 1 175 ? -5.381 -7.017 -6.285 1.00 96.31 175 PHE A N 1
ATOM 1340 C CA . PHE A 1 175 ? -4.737 -5.737 -6.566 1.00 96.31 175 PHE A CA 1
ATOM 1341 C C . PHE A 1 175 ? -3.216 -5.890 -6.659 1.00 96.31 175 PHE A C 1
ATOM 1343 O O . PHE A 1 175 ? -2.622 -5.561 -7.688 1.00 96.31 175 PHE A O 1
ATOM 1350 N N . MET A 1 176 ? -2.592 -6.459 -5.626 1.00 94.31 176 MET A N 1
ATOM 1351 C CA . MET A 1 176 ? -1.147 -6.679 -5.583 1.00 94.31 176 MET A CA 1
ATOM 1352 C C . MET A 1 176 ? -0.686 -7.622 -6.686 1.00 94.31 176 MET A C 1
ATOM 1354 O O . MET A 1 176 ? 0.383 -7.418 -7.251 1.00 94.31 176 MET A O 1
ATOM 1358 N N . CYS A 1 177 ? -1.489 -8.621 -7.048 1.00 95.50 177 CYS A N 1
ATOM 1359 C CA . CYS A 1 177 ? -1.135 -9.505 -8.142 1.00 95.50 177 CYS A CA 1
ATOM 1360 C C . CY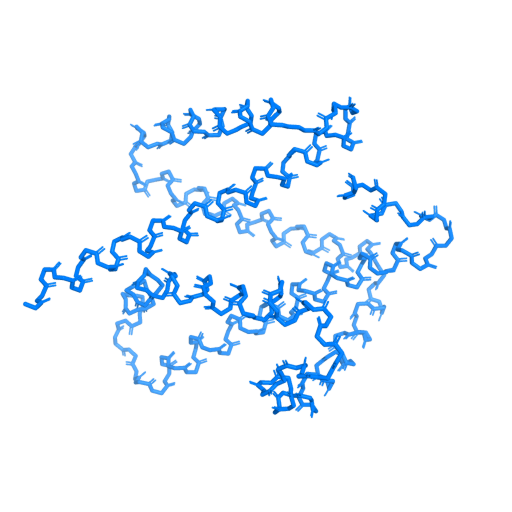S A 1 177 ? -1.170 -8.795 -9.502 1.00 95.50 177 CYS A C 1
ATOM 1362 O O . CYS A 1 177 ? -0.212 -8.926 -10.262 1.00 95.50 177 CYS A O 1
ATOM 1364 N N . ILE A 1 178 ? -2.216 -8.020 -9.808 1.00 96.19 178 ILE A N 1
ATOM 1365 C CA . ILE A 1 178 ? -2.321 -7.300 -11.087 1.00 96.19 178 ILE A CA 1
ATOM 1366 C C . ILE A 1 178 ? -1.192 -6.274 -11.212 1.00 96.19 178 ILE A C 1
ATOM 1368 O O . ILE A 1 178 ? -0.427 -6.322 -12.176 1.00 96.19 178 ILE A O 1
ATOM 1372 N N . PHE A 1 179 ? -1.050 -5.375 -10.235 1.00 94.50 179 PHE A N 1
ATOM 1373 C CA . PHE A 1 179 ? -0.028 -4.329 -10.285 1.00 94.50 179 PHE A CA 1
ATOM 1374 C C . PHE A 1 179 ? 1.382 -4.903 -10.136 1.00 94.50 179 PHE A C 1
ATOM 1376 O O . PHE A 1 179 ? 2.253 -4.603 -10.948 1.00 94.50 179 PHE A O 1
ATOM 1383 N N . GLY A 1 180 ? 1.599 -5.766 -9.143 1.00 92.69 180 GLY A N 1
ATOM 1384 C CA . GLY A 1 180 ? 2.906 -6.34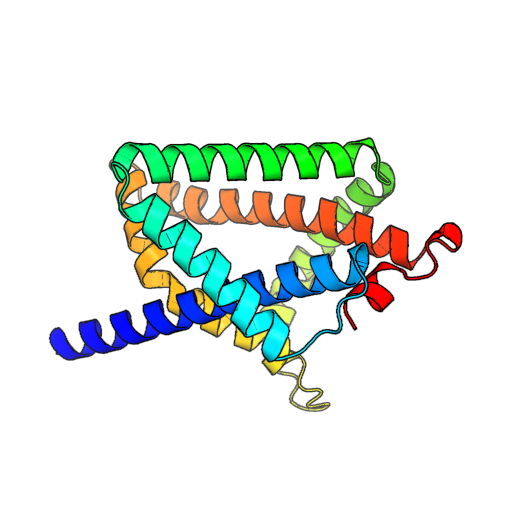4 -8.841 1.00 92.69 180 GLY A CA 1
ATOM 1385 C C . GLY A 1 180 ? 3.421 -7.252 -9.950 1.00 92.69 180 GLY A C 1
ATOM 1386 O O . GLY A 1 180 ? 4.570 -7.114 -10.354 1.00 92.69 180 GLY A O 1
ATOM 1387 N N . SER A 1 181 ? 2.584 -8.129 -10.514 1.00 93.69 181 SER A N 1
ATOM 1388 C CA . SER A 1 181 ? 3.029 -9.009 -11.608 1.00 93.69 181 SER A CA 1
ATOM 1389 C C . SER A 1 181 ? 3.264 -8.231 -12.900 1.00 93.69 181 SER A C 1
ATOM 1391 O O . SER A 1 181 ? 4.187 -8.556 -13.640 1.00 93.69 181 SER A O 1
ATOM 1393 N N . THR A 1 182 ? 2.468 -7.192 -13.175 1.00 92.94 182 THR A N 1
ATOM 1394 C CA . THR A 1 182 ? 2.720 -6.321 -14.333 1.00 92.94 182 THR A CA 1
ATOM 1395 C C . THR A 1 182 ? 4.036 -5.567 -14.161 1.00 92.94 182 THR A C 1
ATOM 1397 O O . THR A 1 182 ? 4.847 -5.542 -15.082 1.00 92.94 182 THR A O 1
ATOM 1400 N N . ALA A 1 183 ? 4.291 -5.030 -12.964 1.00 90.56 183 ALA A N 1
ATOM 1401 C CA . ALA A 1 183 ? 5.543 -4.350 -12.664 1.00 90.56 183 ALA A CA 1
ATOM 1402 C C . ALA A 1 183 ? 6.752 -5.292 -12.774 1.00 90.56 183 ALA A C 1
ATOM 1404 O O . ALA A 1 183 ? 7.717 -4.985 -13.466 1.00 90.56 183 ALA A O 1
ATOM 1405 N N . LEU A 1 184 ? 6.668 -6.483 -12.175 1.00 90.75 184 LEU A N 1
ATOM 1406 C CA . LEU A 1 184 ? 7.704 -7.512 -12.287 1.00 90.75 184 LEU A CA 1
ATOM 1407 C C . LEU A 1 184 ? 7.955 -7.912 -13.739 1.00 90.75 184 LEU A C 1
ATOM 1409 O O . LEU A 1 184 ? 9.100 -8.089 -14.138 1.00 90.75 184 LEU A O 1
ATOM 1413 N N . ASN A 1 185 ? 6.907 -8.044 -14.552 1.00 90.12 185 ASN A N 1
ATOM 1414 C CA . ASN A 1 185 ? 7.082 -8.360 -15.962 1.00 90.12 185 ASN A CA 1
ATOM 1415 C C . ASN A 1 185 ? 7.841 -7.253 -16.706 1.00 90.12 185 ASN A C 1
ATOM 1417 O O . ASN A 1 185 ? 8.725 -7.565 -17.496 1.00 90.12 185 ASN A O 1
ATOM 1421 N N . PHE A 1 186 ? 7.554 -5.982 -16.422 1.00 87.75 186 PHE A N 1
ATOM 1422 C CA . PHE A 1 186 ? 8.282 -4.860 -17.025 1.00 87.75 186 PHE A CA 1
ATOM 1423 C C . PHE A 1 186 ? 9.751 -4.804 -16.585 1.00 87.75 186 PHE A C 1
ATOM 1425 O O . PHE A 1 186 ? 10.611 -4.399 -17.364 1.00 87.75 186 PHE A O 1
ATOM 1432 N N . GLU A 1 187 ? 10.067 -5.260 -15.378 1.00 85.69 187 GLU A N 1
ATOM 1433 C CA . GLU A 1 187 ? 11.455 -5.386 -14.928 1.00 85.69 187 GLU A CA 1
ATOM 1434 C C . GLU A 1 187 ? 12.188 -6.559 -15.596 1.00 85.69 187 GLU A C 1
ATOM 1436 O O . GLU A 1 187 ? 13.360 -6.446 -15.947 1.00 85.69 187 GLU A O 1
ATOM 1441 N N . LEU A 1 188 ? 11.500 -7.683 -15.813 1.00 85.31 188 LEU A N 1
ATOM 1442 C CA . LEU A 1 188 ? 12.094 -8.903 -16.369 1.00 85.31 188 LEU A CA 1
ATOM 1443 C C . LEU A 1 188 ? 12.226 -8.884 -17.899 1.00 85.31 188 LEU A C 1
ATOM 1445 O O . LEU A 1 188 ? 13.048 -9.614 -18.452 1.00 85.31 188 LEU A O 1
ATOM 1449 N N . VAL A 1 189 ? 11.402 -8.100 -18.596 1.00 84.44 189 VAL A N 1
ATOM 1450 C CA . VAL A 1 189 ? 11.400 -8.034 -20.060 1.00 84.44 189 VAL A CA 1
ATOM 1451 C C . VAL A 1 189 ? 12.431 -7.017 -20.556 1.00 84.44 189 VAL A C 1
ATOM 1453 O O . VAL A 1 189 ? 12.421 -5.843 -20.192 1.00 84.44 189 VAL A O 1
ATOM 1456 N N . GLU A 1 190 ? 13.294 -7.459 -21.472 1.00 68.88 190 GLU A N 1
ATOM 1457 C CA . GLU A 1 190 ? 14.394 -6.654 -22.021 1.00 68.88 190 GLU A CA 1
ATOM 1458 C C . GLU A 1 190 ? 13.914 -5.387 -22.757 1.00 68.88 190 GLU A C 1
ATOM 1460 O O . GLU A 1 190 ? 14.598 -4.364 -22.751 1.00 68.88 190 GLU A O 1
ATOM 1465 N N . ALA A 1 191 ? 12.704 -5.412 -23.330 1.00 71.62 191 ALA A N 1
ATOM 1466 C CA . ALA A 1 191 ? 12.094 -4.266 -24.012 1.00 71.62 191 ALA A CA 1
ATOM 1467 C C . ALA A 1 191 ? 11.834 -3.067 -23.081 1.00 71.62 191 ALA A C 1
ATOM 1469 O O . ALA A 1 191 ? 11.858 -1.923 -23.529 1.00 71.62 191 ALA A O 1
ATOM 1470 N N . THR A 1 192 ? 11.603 -3.324 -21.794 1.00 72.25 192 THR A N 1
ATOM 1471 C CA . THR A 1 192 ? 11.280 -2.318 -20.776 1.00 72.25 192 THR A CA 1
ATOM 1472 C C . THR A 1 192 ? 12.453 -2.005 -19.848 1.00 72.25 192 THR A C 1
ATOM 1474 O O . THR A 1 192 ? 12.300 -1.128 -19.013 1.00 72.25 192 THR A O 1
ATOM 1477 N N . LYS A 1 193 ? 13.623 -2.650 -20.008 1.00 68.75 193 LYS A N 1
ATOM 1478 C CA . LYS A 1 193 ? 14.926 -2.311 -19.378 1.00 68.75 193 LYS A CA 1
ATOM 1479 C C . LYS A 1 193 ? 14.886 -1.872 -17.900 1.00 68.75 193 LYS A C 1
ATOM 1481 O O . LYS A 1 193 ? 15.636 -0.979 -17.512 1.00 68.75 193 LYS A O 1
ATOM 1486 N N . GLY A 1 194 ? 14.019 -2.456 -17.080 1.00 68.12 194 GLY A N 1
ATOM 1487 C CA . GLY A 1 194 ? 13.905 -2.065 -15.672 1.00 68.12 194 GLY A CA 1
ATOM 1488 C C . GLY A 1 194 ? 13.457 -0.613 -15.439 1.00 68.12 194 GLY A C 1
ATOM 1489 O O . GLY A 1 194 ? 13.904 0.065 -14.511 1.00 68.12 194 GLY A O 1
ATOM 1490 N N . VAL A 1 195 ? 12.607 -0.096 -16.333 1.00 75.75 195 VAL A N 1
ATOM 1491 C CA . VAL A 1 195 ? 12.109 1.288 -16.303 1.00 75.75 195 VAL A CA 1
ATOM 1492 C C . VAL A 1 195 ? 11.385 1.625 -14.997 1.00 75.75 195 VAL A C 1
ATOM 1494 O O . VAL A 1 195 ? 11.364 2.794 -14.620 1.00 75.75 195 VAL A O 1
ATOM 1497 N N . ILE A 1 196 ? 10.814 0.650 -14.282 1.00 76.94 196 ILE A N 1
ATOM 1498 C CA . ILE A 1 196 ? 10.106 0.925 -13.027 1.00 76.94 196 ILE A CA 1
ATOM 1499 C C . ILE A 1 196 ? 11.112 1.202 -11.918 1.00 76.94 196 ILE A C 1
ATOM 1501 O O . ILE A 1 196 ? 10.946 2.181 -11.196 1.00 76.94 196 ILE A O 1
ATOM 1505 N N . TRP A 1 197 ? 12.178 0.408 -11.810 1.00 70.75 197 TRP A N 1
ATOM 1506 C CA . TRP A 1 197 ? 13.233 0.680 -10.838 1.00 70.75 197 TRP A CA 1
ATOM 1507 C C . TRP A 1 197 ? 13.877 2.050 -11.076 1.00 70.75 197 TRP A C 1
ATOM 1509 O O . TRP A 1 197 ? 14.019 2.836 -10.142 1.00 70.75 197 TRP A O 1
ATOM 1519 N N . GLY A 1 198 ? 14.178 2.382 -12.336 1.00 67.12 198 GLY A N 1
ATOM 1520 C CA . GLY A 1 198 ? 14.745 3.684 -12.701 1.00 67.12 198 GLY A CA 1
ATOM 1521 C C . GLY A 1 198 ? 13.817 4.883 -12.464 1.00 67.12 198 GLY A C 1
ATOM 1522 O O . GLY A 1 198 ? 14.305 5.998 -12.331 1.00 67.12 198 GLY A O 1
ATOM 1523 N N . ALA A 1 199 ? 12.498 4.676 -12.396 1.00 65.88 199 ALA A N 1
ATOM 1524 C CA . ALA A 1 199 ? 11.514 5.736 -12.152 1.00 65.88 199 ALA A CA 1
ATOM 1525 C C . ALA A 1 199 ? 11.278 6.041 -10.662 1.00 65.88 199 ALA A C 1
ATOM 1527 O O . ALA A 1 199 ? 10.652 7.048 -10.329 1.00 65.88 199 ALA A O 1
ATOM 1528 N N . VAL A 1 200 ? 11.702 5.141 -9.771 1.00 61.00 200 VAL A N 1
ATOM 1529 C CA . VAL A 1 200 ? 11.467 5.239 -8.320 1.00 61.00 200 VAL A CA 1
ATOM 1530 C C . VAL A 1 200 ? 12.717 5.722 -7.566 1.00 61.00 200 VAL A C 1
ATOM 1532 O O . VAL A 1 200 ? 12.608 6.090 -6.395 1.00 61.00 200 VAL A O 1
ATOM 1535 N N . GLN A 1 201 ? 13.882 5.754 -8.225 1.00 55.09 201 GLN A N 1
ATOM 1536 C CA . GLN A 1 201 ? 15.122 6.353 -7.706 1.00 55.09 201 GLN A CA 1
ATOM 1537 C C . GLN A 1 201 ? 15.139 7.876 -7.874 1.00 55.09 201 GLN A C 1
ATOM 1539 O O . GLN A 1 201 ? 15.634 8.546 -6.939 1.00 55.09 201 GLN A O 1
#

Mean predicted aligned error: 6.23 Å